Protein AF-A0A2I0TM70-F1 (afdb_monomer)

Foldseek 3Di:
DDDDDPPPPPDDPFDDDPRHTDPPDDPVNVVVVVVVVVVVVVVVVVVVCVLQPPLNVLLLVLLCQLQALQNADPDPVVLPCGSPVSLVSLCVVPVVPADSVLQNVLSNVSSVVSNVVSVDGSLRSLVLCLPCPHPNCVSHVRVNVSSVVNVVDPPDPLQSQLVVVLVVLVVVCVVPVPDVVVSVVVNCCSRVNDGPVPDDPVVVVVVVVVVVVVVVVVVPDD

Secondary structure (DSSP, 8-state):
---------TT---EEETTEEETT--HHHHHHHHHHHHHHHHHHHHHHHHHS-HHHHHHHHHHHHHH-GGGS-SSGGGGTTTTHHHHHHHHHHTTTTS-HHHHHHHHHHHHHHHHHTTTS-HHHHHHHHH-TTSHHHHH-HHHHHHHHHHHHS--SHHHHHHHHHHHHHHHHHHHHT--HHHHHHHHHHHHHSPPTTT--HHHHHHHHHHHHHHHHHHTT--

Sequence (222 aa):
MNEHPRDDREGESRLYYKGVELANCSKVHLKHFERLKESYLESVRGNLLDRFPSSVLEAISSFSAIFNPKCYPQSLEDIGSYGVSELNFLLQAYSRVVVSERALSDFPLFKRIVFSLSQLSFKDLCIKLVYSNSEMHELFPDFAVLAAIALALPLGSVLAEKISRGRELLKRGRSHHAKDEGLSDLMKIAIDGPAISEFDFALAIEYYESMRESGFIVAQVK

Radius of gyration: 29.58 Å; Cα contacts (8 Å, |Δi|>4): 144; chains: 1; bounding box: 78×99×59 Å

Structure (mmCIF, N/CA/C/O backbone):
data_AF-A0A2I0TM70-F1
#
_entry.id   AF-A0A2I0TM70-F1
#
loop_
_atom_site.group_PDB
_atom_site.id
_atom_site.type_symbol
_atom_site.label_atom_id
_atom_site.label_alt_id
_atom_site.label_comp_id
_atom_site.label_asym_id
_atom_site.label_entity_id
_atom_site.label_seq_id
_atom_site.pdbx_PDB_ins_code
_atom_site.Cartn_x
_atom_site.Cartn_y
_atom_site.Cartn_z
_atom_site.occupancy
_atom_site.B_iso_or_equiv
_atom_site.auth_seq_id
_atom_site.auth_comp_id
_atom_site.auth_asym_id
_atom_site.auth_atom_id
_atom_site.pdbx_PDB_model_num
ATOM 1 N N . MET A 1 1 ? 60.377 41.949 -29.098 1.00 42.81 1 MET A N 1
ATOM 2 C CA . MET A 1 1 ? 59.643 41.820 -30.371 1.00 42.81 1 MET A CA 1
ATOM 3 C C . MET A 1 1 ? 60.223 40.639 -31.112 1.00 42.81 1 MET A C 1
ATOM 5 O O . MET A 1 1 ? 61.369 40.723 -31.521 1.00 42.81 1 MET A O 1
ATOM 9 N N . ASN A 1 2 ? 59.486 39.536 -31.161 1.00 31.27 2 ASN A N 1
ATOM 10 C CA . ASN A 1 2 ? 59.497 38.591 -32.273 1.00 31.27 2 ASN A CA 1
ATOM 11 C C . ASN A 1 2 ? 58.350 37.620 -32.018 1.00 31.27 2 ASN A C 1
ATOM 13 O O . ASN A 1 2 ? 58.424 36.737 -31.166 1.00 31.27 2 ASN A O 1
ATOM 17 N N . GLU A 1 3 ? 57.250 37.910 -32.701 1.00 43.47 3 GLU A N 1
ATOM 18 C CA . GLU A 1 3 ? 56.112 37.026 -32.863 1.00 43.47 3 GLU A CA 1
ATOM 19 C C . GLU A 1 3 ? 56.585 35.740 -33.544 1.00 43.47 3 GLU A C 1
ATOM 21 O O . GLU A 1 3 ? 57.334 35.772 -34.526 1.00 43.47 3 GLU A O 1
ATOM 26 N N . HIS A 1 4 ? 56.137 34.601 -33.025 1.00 37.38 4 HIS A N 1
ATOM 27 C CA . HIS A 1 4 ? 56.128 33.362 -33.783 1.00 37.38 4 HIS A CA 1
ATOM 28 C C . HIS A 1 4 ? 54.697 32.847 -33.890 1.00 37.38 4 HIS A C 1
ATOM 30 O O . HIS A 1 4 ? 53.949 32.916 -32.909 1.00 37.38 4 HIS A O 1
ATOM 36 N N . PRO A 1 5 ? 54.301 32.398 -35.093 1.00 44.12 5 PRO A N 1
ATOM 37 C CA . PRO A 1 5 ? 52.912 32.195 -35.442 1.00 44.12 5 PRO A CA 1
ATOM 38 C C . PRO A 1 5 ? 52.424 30.934 -34.742 1.00 44.12 5 PRO A C 1
ATOM 40 O O . PRO A 1 5 ? 53.039 29.871 -34.847 1.00 44.12 5 PRO A O 1
ATOM 43 N N . ARG A 1 6 ? 51.312 31.049 -34.014 1.00 47.38 6 ARG A N 1
ATOM 44 C CA . ARG A 1 6 ? 50.524 29.869 -33.679 1.00 47.38 6 ARG A CA 1
ATOM 45 C C . ARG A 1 6 ? 49.913 29.398 -34.985 1.00 47.38 6 ARG A C 1
ATOM 47 O O . ARG A 1 6 ? 49.033 30.046 -35.530 1.00 47.38 6 ARG A O 1
ATOM 54 N N . ASP A 1 7 ? 50.490 28.322 -35.491 1.00 39.00 7 ASP A N 1
ATOM 55 C CA . ASP A 1 7 ? 49.970 27.542 -36.594 1.00 39.00 7 ASP A CA 1
ATOM 56 C C . ASP A 1 7 ? 48.594 27.016 -36.163 1.00 39.00 7 ASP A C 1
ATOM 58 O O . ASP A 1 7 ? 48.474 26.058 -35.389 1.00 39.00 7 ASP A O 1
ATOM 62 N N . ASP A 1 8 ? 47.556 27.745 -36.566 1.00 43.97 8 ASP A N 1
ATOM 63 C CA . ASP A 1 8 ? 46.164 27.346 -36.459 1.00 43.97 8 ASP A CA 1
ATOM 64 C C . ASP A 1 8 ? 45.982 26.073 -37.292 1.00 43.97 8 ASP A C 1
ATOM 66 O O . ASP A 1 8 ? 45.705 26.109 -38.489 1.00 43.97 8 ASP A O 1
ATOM 70 N N . ARG A 1 9 ? 46.126 24.905 -36.653 1.00 45.06 9 ARG A N 1
ATOM 71 C CA . ARG A 1 9 ? 45.563 23.663 -37.194 1.00 45.06 9 ARG A CA 1
ATOM 72 C C . ARG A 1 9 ? 44.046 23.727 -37.058 1.00 45.06 9 ARG A C 1
ATOM 74 O O . ARG A 1 9 ? 43.457 23.212 -36.107 1.00 45.06 9 ARG A O 1
ATOM 81 N N . GLU A 1 10 ? 43.426 24.380 -38.029 1.00 48.00 10 GLU A N 1
ATOM 82 C CA . GLU A 1 10 ? 42.013 24.248 -38.353 1.00 48.00 10 GLU A CA 1
ATOM 83 C C . GLU A 1 10 ? 41.682 22.759 -38.558 1.00 48.00 10 GLU A C 1
ATOM 85 O O . GLU A 1 10 ? 42.150 22.133 -39.506 1.00 48.00 10 GLU A O 1
ATOM 90 N N . GLY A 1 11 ? 40.888 22.154 -37.668 1.00 48.28 11 GLY A N 1
ATOM 91 C CA . GLY A 1 11 ? 40.307 20.839 -37.965 1.00 48.28 11 GLY A CA 1
ATOM 92 C C . GLY A 1 11 ? 39.663 20.086 -36.807 1.00 48.28 11 GLY A C 1
ATOM 93 O O . GLY A 1 11 ? 38.572 19.546 -36.970 1.00 48.28 11 GLY A O 1
ATOM 94 N N . GLU A 1 12 ? 40.265 20.072 -35.620 1.00 54.28 12 GLU A N 1
ATOM 95 C CA . GLU A 1 12 ? 39.780 19.232 -34.514 1.00 54.28 12 GLU A CA 1
ATOM 96 C C . GLU A 1 12 ? 39.301 20.091 -33.343 1.00 54.28 12 GLU A C 1
ATOM 98 O O . GLU A 1 12 ? 40.003 20.330 -32.363 1.00 54.28 12 GLU A O 1
ATOM 103 N N . SER A 1 13 ? 38.062 20.582 -33.446 1.00 65.62 13 SER A N 1
ATOM 104 C CA . SER A 1 13 ? 37.364 21.144 -32.287 1.00 65.62 13 SER A CA 1
ATOM 105 C C . SER A 1 13 ? 37.249 20.060 -31.213 1.00 65.62 13 SER A C 1
ATOM 107 O O . SER A 1 13 ? 36.399 19.179 -31.333 1.00 65.62 13 SER A O 1
ATOM 109 N N . ARG A 1 14 ? 38.091 20.120 -30.175 1.00 76.12 14 ARG A N 1
ATOM 110 C CA . ARG A 1 14 ? 37.993 19.234 -29.006 1.00 76.12 14 ARG A CA 1
ATOM 111 C C . ARG A 1 14 ? 36.589 19.339 -28.419 1.00 76.12 14 ARG A C 1
ATOM 113 O O . ARG A 1 14 ? 36.109 20.435 -28.121 1.00 76.12 14 ARG A O 1
ATOM 120 N N . LEU A 1 15 ? 35.906 18.205 -28.314 1.00 79.75 15 LEU A N 1
ATOM 121 C CA . LEU A 1 15 ? 34.535 18.138 -27.821 1.00 79.75 15 LEU A CA 1
ATOM 122 C C . LEU A 1 15 ? 34.534 17.719 -26.360 1.00 79.75 15 LEU A C 1
ATOM 124 O O . LEU A 1 15 ? 35.233 16.789 -25.977 1.00 79.75 15 LEU A O 1
ATOM 128 N N . TYR A 1 16 ? 33.699 18.380 -25.566 1.00 80.50 16 TYR A N 1
ATOM 129 C CA . TYR A 1 16 ? 33.559 18.108 -24.142 1.00 80.50 16 TYR A CA 1
ATOM 130 C C . TYR A 1 16 ? 32.108 17.757 -23.810 1.00 80.50 16 TYR A C 1
ATOM 132 O O . TYR A 1 16 ? 31.179 18.387 -24.319 1.00 80.50 16 TYR A O 1
ATOM 140 N N . TYR A 1 17 ? 31.909 16.782 -22.923 1.00 78.94 17 TYR A N 1
ATOM 141 C CA . TYR A 1 17 ? 30.610 16.458 -22.337 1.00 78.94 17 TYR A CA 1
ATOM 142 C C . TYR A 1 17 ? 30.716 16.407 -20.819 1.00 78.94 17 TYR A C 1
ATOM 144 O O . TYR A 1 17 ? 31.502 15.635 -20.277 1.00 78.94 17 TYR A O 1
ATOM 152 N N . LYS A 1 18 ? 29.942 17.255 -20.127 1.00 83.44 18 LYS A N 1
ATOM 153 C CA . LYS A 1 18 ? 29.993 17.409 -18.659 1.00 83.44 18 LYS A CA 1
ATOM 154 C C . LYS A 1 18 ? 31.428 17.528 -18.105 1.00 83.44 18 LYS A C 1
ATOM 156 O O . LYS A 1 18 ? 31.753 16.947 -17.077 1.00 83.44 18 LYS A O 1
ATOM 161 N N . GLY A 1 19 ? 32.287 18.273 -18.802 1.00 82.56 19 GLY A N 1
ATOM 162 C CA . GLY A 1 19 ? 33.680 18.503 -18.400 1.00 82.56 19 GLY A CA 1
ATOM 163 C C . GLY A 1 19 ? 34.677 17.408 -18.800 1.00 82.56 19 GLY A C 1
ATOM 164 O O . GLY A 1 19 ? 35.863 17.574 -18.543 1.00 82.56 19 GLY A O 1
ATOM 165 N N . VAL A 1 20 ? 34.239 16.328 -19.456 1.00 84.75 20 VAL A N 1
ATOM 166 C CA . VAL A 1 20 ? 35.115 15.251 -19.950 1.00 84.75 20 VAL A CA 1
ATOM 167 C C . VAL A 1 20 ? 35.386 15.436 -21.442 1.00 84.75 20 VAL A C 1
ATOM 169 O O . VAL A 1 20 ? 34.444 15.617 -22.215 1.00 84.75 20 VAL A O 1
ATOM 172 N N . GLU A 1 21 ? 36.659 15.391 -21.847 1.00 87.44 21 GLU A N 1
ATOM 173 C CA . GLU A 1 21 ? 37.061 15.431 -23.259 1.00 87.44 21 GLU A CA 1
ATOM 174 C C . GLU A 1 21 ? 36.680 14.126 -23.963 1.00 87.44 21 GLU A C 1
ATOM 176 O O . GLU A 1 21 ? 36.987 13.030 -23.492 1.00 87.44 21 GLU A O 1
ATOM 181 N N . LEU A 1 22 ? 35.995 14.240 -25.096 1.00 82.75 22 LEU A N 1
ATOM 182 C CA . LEU A 1 22 ? 35.544 13.108 -25.888 1.00 82.75 22 LEU A CA 1
ATOM 183 C C . LEU A 1 22 ? 36.502 12.868 -27.056 1.00 82.75 22 LEU A C 1
ATOM 185 O O . LEU A 1 22 ? 36.505 13.621 -28.031 1.00 82.75 22 LEU A O 1
ATOM 189 N N . ALA A 1 23 ? 37.270 11.782 -26.981 1.00 85.00 23 ALA A N 1
ATOM 190 C CA . ALA A 1 23 ? 38.091 11.307 -28.092 1.00 85.00 23 ALA A CA 1
ATOM 191 C C . ALA A 1 23 ? 37.224 10.651 -29.185 1.00 85.00 23 ALA A C 1
ATOM 193 O O . ALA A 1 23 ? 36.210 10.020 -28.886 1.00 85.00 23 ALA A O 1
ATOM 194 N N . ASN A 1 24 ? 37.629 10.782 -30.454 1.00 80.81 24 ASN A N 1
ATOM 195 C CA . ASN A 1 24 ? 36.966 10.169 -31.621 1.00 80.81 24 ASN A CA 1
ATOM 196 C C . ASN A 1 24 ? 35.465 10.497 -31.755 1.00 80.81 24 ASN A C 1
ATOM 198 O O . ASN A 1 24 ? 34.681 9.721 -32.307 1.00 80.81 24 ASN A O 1
ATOM 202 N N . CYS A 1 25 ? 35.046 11.652 -31.241 1.00 75.56 25 CYS A N 1
ATOM 203 C CA . CYS A 1 25 ? 33.654 12.070 -31.236 1.00 75.56 25 CYS A CA 1
ATOM 204 C C . CYS A 1 25 ? 33.453 13.263 -32.176 1.00 75.56 25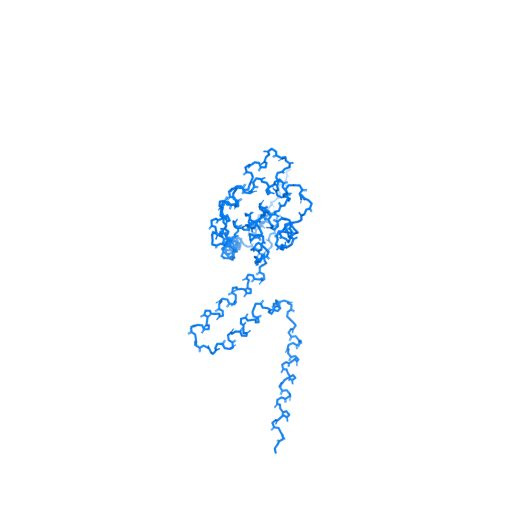 CYS A C 1
ATOM 206 O O . CYS A 1 25 ? 34.310 14.134 -32.286 1.00 75.56 25 CYS A O 1
ATOM 208 N N . SER A 1 26 ? 32.311 13.310 -32.860 1.00 83.69 26 SER A N 1
ATOM 209 C CA . SER A 1 26 ? 31.929 14.430 -33.721 1.00 83.69 26 SER A CA 1
ATOM 210 C C . SER A 1 26 ? 30.738 15.174 -33.116 1.00 83.69 26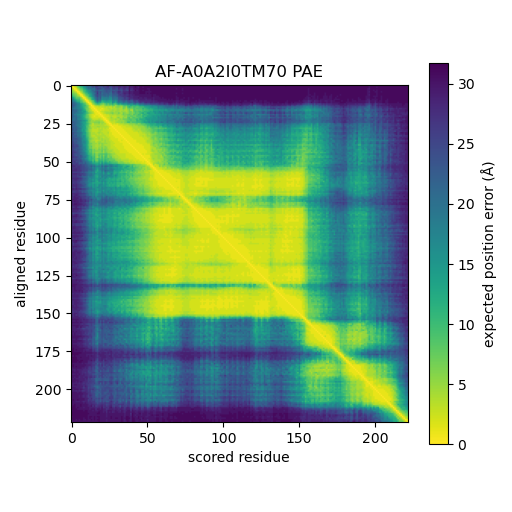 SER A C 1
ATOM 212 O O . SER A 1 26 ? 29.984 14.626 -32.306 1.00 83.69 26 SER A O 1
ATOM 214 N N . LYS A 1 27 ? 30.492 16.418 -33.551 1.00 82.94 27 LYS A N 1
ATOM 215 C CA . LYS A 1 27 ? 29.288 17.168 -33.139 1.00 82.94 27 LYS A CA 1
ATOM 216 C C . LYS A 1 27 ? 27.991 16.419 -33.489 1.00 82.94 27 LYS A C 1
ATOM 218 O O . LYS A 1 27 ? 26.980 16.604 -32.816 1.00 82.94 27 LYS A O 1
ATOM 223 N N . VAL A 1 28 ? 28.011 15.570 -34.521 1.00 85.94 28 VAL A N 1
ATOM 224 C CA . VAL A 1 28 ? 26.874 14.724 -34.916 1.00 85.94 28 VAL A CA 1
ATOM 225 C C . VAL A 1 28 ? 26.661 13.586 -33.917 1.00 85.94 28 VAL A C 1
ATOM 227 O O . VAL A 1 28 ? 25.521 13.339 -33.531 1.00 85.94 28 VAL A O 1
ATOM 230 N N . HIS A 1 29 ? 27.732 12.941 -33.443 1.00 85.44 29 HIS A N 1
ATOM 231 C CA . HIS A 1 29 ? 27.650 11.901 -32.409 1.00 85.44 29 HIS A CA 1
ATOM 232 C C . HIS A 1 29 ? 27.075 12.451 -31.102 1.00 85.44 29 HIS A C 1
ATOM 234 O O . HIS A 1 29 ? 26.190 11.828 -30.525 1.00 85.44 29 HIS A O 1
ATOM 240 N N . LEU A 1 30 ? 27.489 13.653 -30.686 1.00 84.25 30 LEU A N 1
ATOM 241 C CA . LEU A 1 30 ? 26.913 14.327 -29.519 1.00 84.25 30 LEU A CA 1
ATOM 242 C C . LEU A 1 30 ? 25.414 14.603 -29.679 1.00 84.25 30 LEU A C 1
ATOM 244 O O . LEU A 1 30 ? 24.635 14.311 -28.776 1.00 84.25 30 LEU A O 1
ATOM 248 N N . LYS A 1 31 ? 24.989 15.121 -30.839 1.00 87.44 31 LYS A N 1
ATOM 249 C CA . LYS A 1 31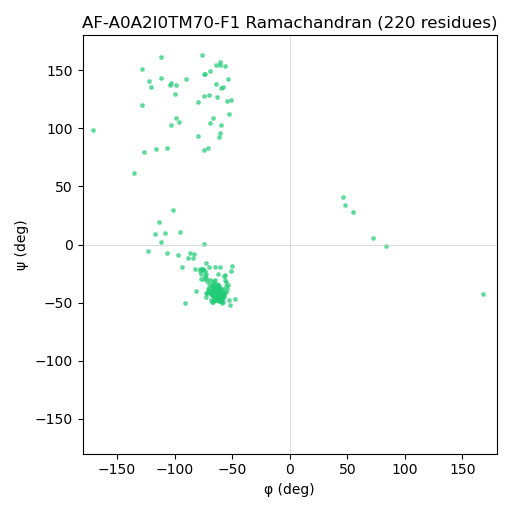 ? 23.561 15.348 -31.121 1.00 87.44 31 LYS A CA 1
ATOM 250 C C . LYS A 1 31 ? 22.759 14.044 -31.133 1.00 87.44 31 LYS A C 1
ATOM 252 O O . LYS A 1 31 ? 21.637 14.026 -30.637 1.00 87.44 31 LYS A O 1
ATOM 257 N N . HIS A 1 32 ? 23.313 12.966 -31.689 1.00 89.19 32 HIS A N 1
ATOM 258 C CA . HIS A 1 32 ? 22.674 11.649 -31.657 1.00 89.19 32 HIS A CA 1
ATOM 259 C C . HIS A 1 32 ? 22.579 11.089 -30.241 1.00 89.19 32 HIS A C 1
ATOM 261 O O . HIS A 1 32 ? 21.521 10.593 -29.872 1.00 89.19 32 HIS A O 1
ATOM 267 N N . PHE A 1 33 ? 23.645 11.197 -29.450 1.00 87.69 33 PHE A N 1
ATOM 268 C CA . PHE A 1 33 ? 23.648 10.758 -28.060 1.00 87.69 33 PHE A CA 1
ATOM 269 C C . PHE A 1 33 ? 22.605 11.507 -27.230 1.00 87.69 33 PHE A C 1
ATOM 271 O O . PHE A 1 33 ? 21.854 10.876 -26.500 1.00 87.69 33 PHE A O 1
ATOM 278 N N . GLU A 1 34 ? 22.506 12.829 -27.372 1.00 88.88 34 GLU A N 1
ATOM 279 C CA . GLU A 1 34 ? 21.509 13.621 -26.646 1.00 88.88 34 GLU A CA 1
ATOM 280 C C . GLU A 1 34 ? 20.074 13.213 -27.013 1.00 88.88 34 GLU A C 1
ATOM 282 O O . GLU A 1 34 ? 19.268 12.968 -26.118 1.00 88.88 34 GLU A O 1
ATOM 287 N N . ARG A 1 35 ? 19.787 12.998 -28.305 1.00 92.50 35 ARG A N 1
ATOM 288 C CA . ARG A 1 35 ? 18.489 12.461 -28.756 1.00 92.50 35 ARG A CA 1
ATOM 289 C C . ARG A 1 35 ? 18.220 11.048 -28.238 1.00 92.50 35 ARG A C 1
ATOM 291 O O . ARG A 1 35 ? 17.105 10.750 -27.822 1.00 92.50 35 ARG A O 1
ATOM 298 N N . LEU A 1 36 ? 19.223 10.169 -28.272 1.00 93.06 36 LEU A N 1
ATOM 299 C CA . LEU A 1 36 ? 19.108 8.804 -27.760 1.00 93.06 36 LEU A CA 1
ATOM 300 C C . LEU A 1 36 ? 18.849 8.811 -26.254 1.00 93.06 36 LEU A C 1
ATOM 302 O O . LEU A 1 36 ? 17.994 8.073 -25.783 1.00 93.06 36 LEU A O 1
ATOM 306 N N . LYS A 1 37 ? 19.557 9.660 -25.507 1.00 91.00 37 LYS A N 1
ATOM 307 C CA . LYS A 1 37 ? 19.381 9.846 -24.067 1.00 91.00 37 LYS A CA 1
ATOM 308 C C . LYS A 1 37 ? 17.959 10.305 -23.754 1.00 91.00 37 LYS A C 1
ATOM 310 O O . LYS A 1 37 ? 17.328 9.710 -22.890 1.00 91.00 37 LYS A O 1
ATOM 315 N N . GLU A 1 38 ? 17.447 11.314 -24.456 1.00 93.50 38 GLU A N 1
ATOM 316 C CA . GLU A 1 38 ? 16.058 11.770 -24.305 1.00 93.50 38 GLU A CA 1
ATOM 317 C C . GLU A 1 38 ? 15.063 10.644 -24.611 1.00 93.50 38 GLU A C 1
ATOM 319 O O . GLU A 1 38 ? 14.216 10.331 -23.779 1.00 93.50 38 GLU A O 1
ATOM 324 N N . SER A 1 39 ? 15.212 9.968 -25.754 1.00 91.88 39 SER A N 1
ATOM 325 C CA . SER A 1 39 ? 14.335 8.860 -26.155 1.00 91.88 39 SER A CA 1
ATOM 326 C C . SER A 1 39 ? 14.368 7.685 -25.171 1.00 91.88 39 SER A C 1
ATOM 328 O O . SER A 1 39 ? 13.324 7.108 -24.856 1.00 91.88 39 SER A O 1
ATOM 330 N N . TYR A 1 40 ? 15.550 7.349 -24.654 1.00 87.56 40 TYR A N 1
ATOM 331 C CA . TYR A 1 40 ? 15.731 6.315 -23.644 1.00 87.56 40 TYR A CA 1
ATOM 332 C C . TYR A 1 40 ? 15.062 6.709 -22.328 1.00 87.56 40 TYR A C 1
ATOM 334 O O . TYR A 1 40 ? 14.313 5.912 -21.774 1.00 87.56 40 TYR A O 1
ATOM 342 N N . LEU A 1 41 ? 15.282 7.935 -21.842 1.00 93.69 41 LEU A N 1
ATOM 343 C CA . LEU A 1 41 ? 14.677 8.410 -20.597 1.00 93.69 41 LEU A CA 1
ATOM 344 C C . LEU A 1 41 ? 13.151 8.476 -20.692 1.00 93.69 41 LEU A C 1
ATOM 346 O O . LEU A 1 41 ? 12.480 8.033 -19.762 1.00 93.69 41 LEU A O 1
ATOM 350 N N . GLU A 1 42 ? 12.600 8.942 -21.8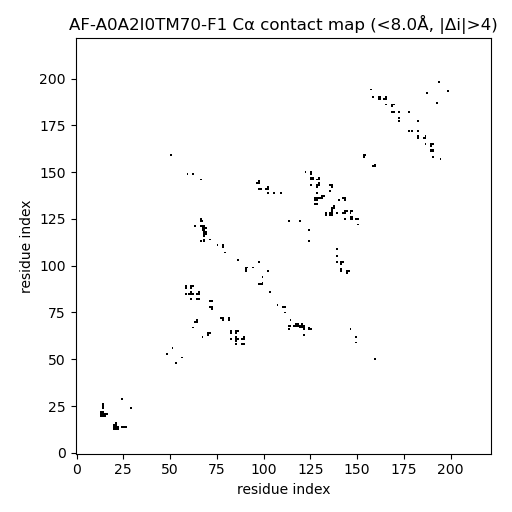13 1.00 91.88 42 GLU A N 1
ATOM 351 C CA . GLU A 1 42 ? 11.149 8.929 -22.030 1.00 91.88 42 GLU A CA 1
ATOM 352 C C . GLU A 1 42 ? 10.596 7.503 -22.116 1.00 91.88 42 GLU A C 1
ATOM 354 O O . GLU A 1 42 ? 9.564 7.210 -21.515 1.00 91.88 42 GLU A O 1
ATOM 359 N N . SER A 1 43 ? 11.306 6.576 -22.767 1.00 83.75 43 SER A N 1
ATOM 360 C CA . SER A 1 43 ? 10.901 5.163 -22.800 1.00 83.75 43 SER A CA 1
ATOM 361 C C . SER A 1 43 ? 10.951 4.520 -21.415 1.00 83.75 43 SER A C 1
ATOM 363 O O . SER A 1 43 ? 10.027 3.811 -21.028 1.00 83.75 43 SER A O 1
ATOM 365 N N . VAL A 1 44 ? 12.006 4.777 -20.637 1.00 79.12 44 VAL A N 1
ATOM 366 C CA . VAL A 1 44 ? 12.131 4.289 -19.257 1.00 79.12 44 VAL A CA 1
ATOM 367 C C . VAL A 1 44 ? 11.011 4.856 -18.394 1.00 79.12 44 VAL A C 1
ATOM 369 O O . VAL A 1 44 ? 10.362 4.101 -17.674 1.00 79.12 44 VAL A O 1
ATOM 372 N N . ARG A 1 45 ? 10.732 6.157 -18.499 1.00 81.50 45 ARG A N 1
ATOM 373 C CA . ARG A 1 45 ? 9.624 6.803 -17.792 1.00 81.50 45 ARG A CA 1
ATOM 374 C C . ARG A 1 45 ? 8.281 6.185 -18.176 1.00 81.50 45 ARG A C 1
ATOM 376 O O . ARG A 1 45 ? 7.514 5.836 -17.285 1.00 81.50 45 ARG A O 1
ATOM 383 N N . GLY A 1 46 ? 8.013 6.022 -19.470 1.00 75.50 46 GLY A N 1
ATOM 384 C CA . GLY A 1 46 ? 6.790 5.396 -19.972 1.00 75.50 46 GLY A CA 1
ATOM 385 C C . GLY A 1 46 ? 6.622 3.970 -19.450 1.00 75.50 46 GLY A C 1
ATOM 386 O O . GLY A 1 46 ? 5.578 3.639 -18.899 1.00 75.50 46 GLY A O 1
ATOM 387 N N . ASN A 1 47 ? 7.679 3.159 -19.518 1.00 75.06 47 ASN A N 1
ATOM 388 C CA . ASN A 1 47 ? 7.678 1.787 -19.007 1.00 75.06 47 ASN A CA 1
ATOM 389 C C . ASN A 1 47 ? 7.473 1.720 -17.487 1.00 75.06 47 ASN A C 1
ATOM 391 O O . ASN A 1 47 ? 6.811 0.810 -16.995 1.00 75.06 47 ASN A O 1
ATOM 395 N N . LEU A 1 48 ? 8.035 2.663 -16.726 1.00 71.50 48 LEU A N 1
ATOM 396 C CA . LEU A 1 48 ? 7.814 2.739 -15.282 1.00 71.50 48 LEU A CA 1
ATOM 397 C C . LEU A 1 48 ? 6.367 3.119 -14.955 1.00 71.50 48 LEU A C 1
ATOM 399 O O . LEU A 1 48 ? 5.777 2.499 -14.078 1.00 71.50 48 LEU A O 1
ATOM 403 N N . LEU A 1 49 ? 5.787 4.087 -15.667 1.00 71.75 49 LEU A N 1
ATOM 404 C CA . LEU A 1 49 ? 4.393 4.499 -15.474 1.00 71.75 49 LEU A CA 1
ATOM 405 C C . LEU A 1 49 ? 3.394 3.412 -15.891 1.00 71.75 49 LEU A C 1
ATOM 407 O O . LEU A 1 49 ? 2.360 3.262 -15.247 1.00 71.75 49 LEU A O 1
ATOM 411 N N . ASP A 1 50 ? 3.706 2.638 -16.932 1.00 71.81 50 ASP A N 1
ATOM 412 C CA . ASP A 1 50 ? 2.897 1.489 -17.354 1.00 71.81 50 ASP A CA 1
ATOM 413 C C . ASP A 1 50 ? 2.925 0.363 -16.306 1.00 71.81 50 ASP A C 1
ATOM 415 O O . ASP A 1 50 ? 1.887 -0.173 -15.916 1.00 71.81 50 ASP A O 1
ATOM 419 N N . ARG A 1 51 ? 4.114 0.053 -15.771 1.00 66.88 51 ARG A N 1
ATOM 420 C CA . ARG A 1 51 ? 4.288 -0.964 -14.719 1.00 66.88 51 ARG A CA 1
ATOM 421 C C . ARG A 1 51 ? 3.706 -0.537 -13.373 1.00 66.88 51 ARG A C 1
ATOM 423 O O . ARG A 1 51 ? 3.219 -1.388 -12.629 1.00 66.88 51 ARG A O 1
ATOM 430 N N . PHE A 1 52 ? 3.761 0.755 -13.062 1.00 69.38 52 PHE A N 1
ATOM 431 C CA . PHE A 1 52 ? 3.268 1.340 -11.820 1.00 69.38 52 PHE A CA 1
ATOM 432 C C . PHE A 1 52 ? 2.299 2.489 -12.129 1.00 69.38 52 PHE A C 1
ATOM 434 O O . PHE A 1 52 ? 2.687 3.660 -12.055 1.00 69.38 52 PHE A O 1
ATOM 441 N N . PRO A 1 53 ? 1.033 2.173 -12.464 1.00 72.44 53 PRO A N 1
ATOM 442 C CA . PRO A 1 53 ? 0.023 3.189 -12.717 1.00 72.44 53 PRO A CA 1
ATOM 443 C C . PRO A 1 53 ? -0.069 4.164 -11.543 1.00 72.44 53 PRO A C 1
ATOM 445 O O . PRO A 1 53 ? 0.010 3.751 -10.384 1.00 72.44 53 PRO A O 1
ATOM 448 N N . SER A 1 54 ? -0.280 5.452 -11.824 1.00 73.19 54 SER A N 1
ATOM 449 C CA . SER A 1 54 ? -0.306 6.497 -10.791 1.00 73.19 54 SER A CA 1
ATOM 450 C C . SER A 1 54 ? -1.291 6.198 -9.659 1.00 73.19 54 SER A C 1
ATOM 452 O O . SER A 1 54 ? -0.967 6.446 -8.506 1.00 73.19 54 SER A O 1
ATOM 454 N N . SER A 1 55 ? -2.432 5.575 -9.961 1.00 72.81 55 SER A N 1
ATOM 455 C CA . SER A 1 55 ? -3.415 5.148 -8.958 1.00 72.81 55 SER A CA 1
ATOM 456 C C . SER A 1 55 ? -2.903 4.044 -8.024 1.00 72.81 55 SER A C 1
ATOM 458 O O . SER A 1 55 ? -3.263 4.003 -6.852 1.00 72.81 55 SER A O 1
ATOM 460 N N . VAL A 1 56 ? -2.045 3.146 -8.517 1.00 76.88 56 VAL A N 1
ATOM 461 C CA . VAL A 1 56 ? -1.405 2.104 -7.700 1.00 76.88 56 VAL A CA 1
ATOM 462 C C . VAL A 1 56 ? -0.342 2.727 -6.802 1.00 76.88 56 VAL A C 1
ATOM 464 O O . VAL A 1 56 ? -0.263 2.387 -5.625 1.00 76.88 56 VAL A O 1
ATOM 467 N N . LEU A 1 57 ? 0.446 3.666 -7.331 1.00 78.88 57 LEU A N 1
ATOM 468 C CA . LEU A 1 57 ? 1.423 4.413 -6.537 1.00 78.88 57 LEU A CA 1
ATOM 469 C C . LEU A 1 57 ? 0.745 5.240 -5.441 1.00 78.88 57 LEU A C 1
ATOM 471 O O . LEU A 1 57 ? 1.216 5.229 -4.308 1.00 78.88 57 LEU A O 1
ATOM 475 N N . GLU A 1 58 ? -0.380 5.880 -5.755 1.00 85.81 58 GLU A N 1
ATOM 476 C CA . GLU A 1 58 ? -1.199 6.633 -4.802 1.00 85.81 58 GLU A CA 1
ATOM 477 C C . GLU A 1 58 ? -1.790 5.729 -3.710 1.00 85.81 58 GLU A C 1
ATOM 479 O O . GLU A 1 58 ? -1.791 6.090 -2.531 1.00 85.81 58 GLU A O 1
ATOM 484 N N . ALA A 1 59 ? -2.205 4.506 -4.058 1.00 87.94 59 ALA A N 1
ATOM 485 C CA . ALA A 1 59 ? -2.611 3.510 -3.070 1.00 87.94 59 ALA A CA 1
ATOM 486 C C . ALA A 1 59 ? -1.453 3.115 -2.147 1.00 87.94 59 ALA A C 1
ATOM 488 O O . ALA A 1 59 ? -1.630 3.074 -0.932 1.00 87.94 59 ALA A O 1
ATOM 489 N N . ILE A 1 60 ? -0.262 2.860 -2.696 1.00 87.50 60 ILE A N 1
ATOM 490 C CA . ILE A 1 60 ? 0.925 2.493 -1.910 1.00 87.50 60 ILE A CA 1
ATOM 491 C C . ILE A 1 60 ? 1.342 3.640 -0.985 1.00 87.50 60 ILE A C 1
ATOM 493 O O . ILE A 1 60 ? 1.608 3.403 0.195 1.00 87.50 60 ILE A O 1
ATOM 497 N N . SER A 1 61 ? 1.371 4.880 -1.483 1.00 90.00 61 SER A N 1
ATOM 498 C CA . SER A 1 61 ? 1.685 6.046 -0.654 1.00 90.00 61 SER A CA 1
ATOM 499 C C . SER A 1 61 ? 0.636 6.249 0.433 1.00 90.00 61 SER A C 1
ATOM 501 O O . SER A 1 61 ? 1.006 6.517 1.573 1.00 90.00 61 SER A O 1
ATOM 503 N N . SER A 1 62 ? -0.645 6.033 0.119 1.00 94.81 62 SER A N 1
ATOM 504 C CA . SER A 1 62 ? -1.731 6.104 1.098 1.00 94.81 62 SER A CA 1
ATOM 505 C C . SER A 1 62 ? -1.586 5.031 2.174 1.00 94.81 62 SER A C 1
ATOM 507 O O . SER A 1 62 ? -1.630 5.341 3.360 1.00 94.81 62 SER A O 1
ATOM 509 N N . PHE A 1 63 ? -1.313 3.777 1.798 1.00 95.31 63 PHE A N 1
ATOM 510 C CA . PHE A 1 63 ? -1.026 2.716 2.764 1.00 95.31 63 PHE A CA 1
ATOM 511 C C . PHE A 1 63 ? 0.169 3.073 3.651 1.00 95.31 63 PHE A C 1
ATOM 513 O O . PHE A 1 63 ? 0.091 2.902 4.865 1.00 95.31 63 PHE A O 1
ATOM 520 N N . SER A 1 64 ? 1.254 3.604 3.081 1.00 93.19 64 SER A N 1
ATOM 521 C CA . SER A 1 64 ? 2.405 4.050 3.870 1.00 93.19 64 SER A CA 1
ATOM 522 C C . SER A 1 64 ? 2.036 5.185 4.826 1.00 93.19 64 SER A C 1
ATOM 524 O O . SER A 1 64 ? 2.458 5.150 5.974 1.00 93.19 64 SER A O 1
ATOM 526 N N . ALA A 1 65 ? 1.246 6.172 4.403 1.00 95.12 65 ALA A N 1
ATOM 527 C CA . ALA A 1 65 ? 0.832 7.272 5.272 1.00 95.12 65 ALA A CA 1
ATOM 528 C C . ALA A 1 65 ? 0.007 6.782 6.475 1.00 95.12 65 ALA A C 1
ATOM 530 O O . ALA A 1 65 ? 0.195 7.267 7.584 1.00 95.12 65 ALA A O 1
ATOM 531 N N . ILE A 1 66 ? -0.867 5.790 6.278 1.00 96.50 66 ILE A N 1
ATOM 532 C CA . ILE A 1 66 ? -1.743 5.265 7.336 1.00 96.50 66 ILE A CA 1
ATOM 533 C C . ILE A 1 66 ? -1.031 4.254 8.243 1.00 96.50 66 ILE A C 1
ATOM 535 O O . ILE A 1 66 ? -1.241 4.255 9.454 1.00 96.50 66 ILE A O 1
ATOM 539 N N . PHE A 1 67 ? -0.193 3.382 7.677 1.00 96.12 67 PHE A N 1
ATOM 540 C CA . PHE A 1 67 ? 0.358 2.227 8.391 1.00 96.12 67 PHE A CA 1
ATOM 541 C C . PHE A 1 67 ? 1.862 2.301 8.666 1.00 96.12 67 PHE A C 1
ATOM 543 O O . PHE A 1 67 ? 2.413 1.356 9.221 1.00 96.12 67 PHE A O 1
ATOM 550 N N . ASN A 1 68 ? 2.562 3.377 8.299 1.00 94.12 68 ASN A N 1
ATOM 551 C CA . ASN A 1 68 ? 3.968 3.557 8.661 1.00 94.12 68 ASN A CA 1
ATOM 552 C C . ASN A 1 68 ? 4.097 4.569 9.810 1.00 94.12 68 ASN A C 1
ATOM 554 O O . ASN A 1 68 ? 4.072 5.776 9.552 1.00 94.12 68 ASN A O 1
ATOM 558 N N . PRO A 1 69 ? 4.322 4.120 11.061 1.00 93.44 69 PRO A N 1
ATOM 559 C CA . PRO A 1 69 ? 4.483 5.026 12.198 1.00 93.44 69 PRO A CA 1
ATOM 560 C C . PRO A 1 69 ? 5.604 6.056 12.005 1.00 93.44 69 PRO A C 1
ATOM 562 O O . PRO A 1 69 ? 5.546 7.147 12.560 1.00 93.44 69 PRO A O 1
ATOM 565 N N . LYS A 1 70 ? 6.614 5.746 11.180 1.00 91.19 70 LYS A N 1
ATOM 566 C CA . LYS A 1 70 ? 7.742 6.648 10.891 1.00 91.19 70 LYS A CA 1
ATOM 567 C C . LYS A 1 70 ? 7.372 7.826 9.988 1.00 91.19 70 LYS A C 1
ATOM 569 O O . LYS A 1 70 ? 8.147 8.771 9.894 1.00 91.19 70 LYS A O 1
ATOM 574 N N . CYS A 1 71 ? 6.233 7.756 9.301 1.00 91.44 71 CYS A N 1
ATOM 575 C CA . CYS A 1 71 ? 5.727 8.838 8.460 1.00 91.44 71 CYS A CA 1
ATOM 576 C C . CYS A 1 71 ? 4.853 9.829 9.238 1.00 91.44 71 CYS A C 1
ATOM 578 O O . CYS A 1 71 ? 4.536 10.890 8.698 1.00 91.44 71 CYS A O 1
ATOM 580 N N . TYR A 1 72 ? 4.459 9.496 10.473 1.00 93.56 72 TYR A N 1
ATOM 581 C CA . TYR A 1 72 ? 3.597 10.352 11.279 1.00 93.56 72 TYR A CA 1
ATOM 582 C C . TYR A 1 72 ? 4.336 11.629 11.719 1.00 93.56 72 TYR A C 1
ATOM 584 O O . TYR A 1 72 ? 5.556 11.599 11.919 1.00 93.56 72 TYR A O 1
ATOM 592 N N . PRO A 1 73 ? 3.613 12.751 11.897 1.00 91.25 73 PRO A N 1
ATOM 593 C CA . PRO A 1 73 ? 4.175 13.978 12.451 1.00 91.25 73 PRO A CA 1
ATOM 594 C C . PRO A 1 73 ? 4.809 13.738 13.823 1.00 91.25 73 PRO A C 1
ATOM 596 O O . PRO A 1 73 ? 4.388 12.843 14.547 1.00 91.25 73 PRO A O 1
ATOM 599 N N . GLN A 1 74 ? 5.791 14.558 14.205 1.00 85.19 74 GLN A N 1
ATOM 600 C CA . GLN A 1 74 ? 6.470 14.434 15.504 1.00 85.19 74 GLN A CA 1
ATOM 601 C C . GLN A 1 74 ? 5.648 15.001 16.673 1.00 85.19 74 GLN A C 1
ATOM 603 O O . GLN A 1 74 ? 5.859 14.598 17.816 1.00 85.19 74 GLN A O 1
ATOM 608 N N . SER A 1 75 ? 4.717 15.919 16.396 1.00 84.69 75 SER A N 1
ATOM 609 C CA . SER A 1 75 ? 3.828 16.523 17.391 1.00 84.69 75 SER A CA 1
ATOM 610 C C . SER A 1 75 ? 2.426 15.929 17.315 1.00 84.69 75 SER A C 1
ATOM 612 O O . SER A 1 75 ? 1.872 15.762 16.230 1.00 84.69 75 SER A O 1
ATOM 614 N N . LEU A 1 76 ? 1.820 15.684 18.480 1.00 79.25 76 LEU A N 1
ATOM 615 C CA . LEU A 1 76 ? 0.419 15.266 18.602 1.00 79.25 76 LEU A CA 1
ATOM 616 C C . LEU A 1 76 ? -0.568 16.311 18.062 1.00 79.25 76 LEU A C 1
ATOM 618 O O . LEU A 1 76 ? -1.668 15.946 17.649 1.00 79.25 76 LEU A O 1
ATOM 622 N N . GLU A 1 77 ? -0.182 17.587 18.051 1.00 81.38 77 GLU A N 1
ATOM 623 C CA . GLU A 1 77 ? -1.008 18.694 17.553 1.00 81.38 77 GLU A CA 1
ATOM 624 C C . GLU A 1 77 ? -1.221 18.594 16.033 1.00 81.38 77 GLU A C 1
ATOM 626 O O . GLU A 1 77 ? -2.328 18.815 15.542 1.00 81.38 77 GLU A O 1
ATOM 631 N N . ASP A 1 78 ? -0.203 18.130 15.304 1.00 84.00 78 ASP A N 1
ATOM 632 C CA . ASP A 1 78 ? -0.218 18.010 13.841 1.00 84.00 78 ASP A CA 1
ATOM 633 C C . ASP A 1 78 ? -0.902 16.722 13.344 1.00 84.00 78 ASP A C 1
ATOM 635 O O . ASP A 1 78 ? -1.158 16.546 12.151 1.00 84.00 78 ASP A O 1
ATOM 639 N N . ILE A 1 79 ? -1.244 15.799 14.249 1.00 88.00 79 ILE A N 1
ATOM 640 C CA . ILE A 1 79 ? -1.865 14.510 13.899 1.00 88.00 79 ILE A CA 1
ATOM 641 C C . ILE A 1 79 ? -3.332 14.673 13.494 1.00 88.00 79 ILE A C 1
ATOM 643 O O . ILE A 1 79 ? -3.872 13.813 12.795 1.00 88.00 79 ILE A O 1
ATOM 647 N N . GLY A 1 80 ? -3.998 15.754 13.912 1.00 87.62 80 GLY A N 1
ATOM 648 C CA . GLY A 1 80 ? -5.443 15.943 13.747 1.00 87.62 80 GLY A CA 1
ATOM 649 C C . GLY A 1 80 ? -5.933 15.730 12.312 1.00 87.62 80 GLY A C 1
ATOM 650 O O . GLY A 1 80 ? -6.816 14.902 12.083 1.00 87.62 80 GLY A O 1
ATOM 651 N N . SER A 1 81 ? -5.308 16.395 11.340 1.00 88.88 81 SER A N 1
ATOM 652 C CA . SER A 1 81 ? -5.649 16.306 9.910 1.00 88.88 81 SER A CA 1
ATOM 653 C C . SER A 1 81 ? -4.779 15.328 9.115 1.00 88.88 81 SER A C 1
ATOM 655 O O . SER A 1 81 ? -5.107 15.020 7.970 1.00 88.88 81 SER A O 1
ATOM 657 N N . TYR A 1 82 ? -3.703 14.803 9.709 1.00 94.19 82 TYR A N 1
ATOM 658 C CA . TYR A 1 82 ? -2.794 13.879 9.034 1.00 94.19 82 TYR A CA 1
ATOM 659 C C . TYR A 1 82 ? -3.521 12.625 8.522 1.00 94.19 82 TYR A C 1
ATOM 661 O O . TYR A 1 82 ? -4.341 12.037 9.241 1.00 94.19 82 TYR A O 1
ATOM 669 N N . GLY A 1 83 ? -3.214 12.229 7.283 1.00 94.50 83 GLY A N 1
ATOM 670 C CA . GLY A 1 83 ? -3.681 10.993 6.653 1.00 94.50 83 GLY A CA 1
ATOM 671 C C . GLY A 1 83 ? -5.161 10.967 6.252 1.00 94.50 83 GLY A C 1
ATOM 672 O O . GLY A 1 83 ? -5.665 9.917 5.866 1.00 94.50 83 GLY A O 1
ATOM 673 N N . VAL A 1 84 ? -5.906 12.072 6.385 1.00 95.06 84 VAL A N 1
ATOM 674 C CA . VAL A 1 84 ? -7.357 12.077 6.110 1.00 95.06 84 VAL A CA 1
ATOM 675 C C . VAL A 1 84 ? -7.644 11.877 4.622 1.00 95.06 84 VAL A C 1
ATOM 677 O O . VAL A 1 84 ? -8.542 11.115 4.269 1.00 95.06 84 VAL A O 1
ATOM 680 N N . SER A 1 85 ? -6.889 12.528 3.738 1.00 95.38 85 SER A N 1
ATOM 681 C CA . SER A 1 85 ? -7.004 12.352 2.284 1.00 95.38 85 SER A CA 1
ATOM 682 C C . SER A 1 85 ? -6.698 10.918 1.855 1.00 95.38 85 SER A C 1
ATOM 684 O O . SER A 1 85 ? -7.450 10.318 1.092 1.00 95.38 85 SER A O 1
ATOM 686 N N . GLU A 1 86 ? -5.629 10.358 2.404 1.00 96.56 86 GLU A N 1
ATOM 687 C CA . GLU A 1 86 ? -5.116 9.025 2.115 1.00 96.56 86 GLU A CA 1
ATOM 688 C C . GLU A 1 86 ? -6.100 7.955 2.582 1.00 96.56 86 GLU A C 1
ATOM 690 O O . GLU A 1 86 ? -6.384 7.009 1.847 1.00 96.56 86 GLU A O 1
ATOM 695 N N . LEU A 1 87 ? -6.691 8.128 3.769 1.00 97.31 87 LEU A N 1
ATOM 696 C CA . LEU A 1 87 ? -7.746 7.236 4.230 1.00 97.31 87 LEU A CA 1
ATOM 697 C C . LEU A 1 87 ? -8.965 7.309 3.306 1.00 97.31 87 LEU A C 1
ATOM 699 O O . LEU A 1 87 ? -9.447 6.267 2.877 1.00 97.31 87 LEU A O 1
ATOM 703 N N . ASN A 1 88 ? -9.443 8.505 2.953 1.00 96.38 88 ASN A N 1
ATOM 704 C CA . ASN A 1 88 ? -10.590 8.646 2.047 1.00 96.38 88 ASN A CA 1
ATOM 705 C C . ASN A 1 88 ? -10.344 7.966 0.693 1.00 96.38 88 ASN A C 1
ATOM 707 O O . ASN A 1 88 ? -11.219 7.253 0.199 1.00 96.38 88 ASN A O 1
ATOM 711 N N . PHE A 1 89 ? -9.143 8.123 0.132 1.00 95.38 89 PHE A N 1
ATOM 712 C CA . PHE A 1 89 ? -8.738 7.433 -1.088 1.00 95.38 89 PHE A CA 1
ATOM 713 C C . PHE A 1 89 ? -8.828 5.905 -0.935 1.00 95.38 89 PHE A C 1
ATOM 715 O O . PHE A 1 89 ? -9.447 5.232 -1.762 1.00 95.38 89 PHE A O 1
ATOM 722 N N . LEU A 1 90 ? -8.266 5.345 0.144 1.00 95.50 90 LEU A N 1
ATOM 723 C CA . LEU A 1 90 ? -8.308 3.901 0.402 1.00 95.50 90 LEU A CA 1
ATOM 724 C C . LEU A 1 90 ? -9.737 3.394 0.626 1.00 95.50 90 LEU A C 1
ATOM 726 O O . LEU A 1 90 ? -10.107 2.349 0.094 1.00 95.50 90 LEU A O 1
ATOM 730 N N . LEU A 1 91 ? -10.560 4.133 1.370 1.00 95.94 91 LEU A N 1
ATOM 731 C CA . LEU A 1 91 ? -11.955 3.770 1.621 1.00 95.94 91 LEU A CA 1
ATOM 732 C C . LEU A 1 91 ? -12.783 3.780 0.336 1.00 95.94 91 LEU A C 1
ATOM 734 O O . LEU A 1 91 ? -13.605 2.889 0.136 1.00 95.94 91 LEU A O 1
ATOM 738 N N . GLN A 1 92 ? -12.531 4.725 -0.569 1.00 94.31 92 GLN A N 1
ATOM 739 C CA . GLN A 1 92 ? -13.162 4.733 -1.884 1.00 94.31 92 GLN A CA 1
ATOM 740 C C . GLN A 1 92 ? -12.709 3.530 -2.725 1.00 94.31 92 GLN A C 1
ATOM 742 O O . GLN A 1 92 ? -13.547 2.815 -3.285 1.00 94.31 92 GLN A O 1
ATOM 747 N N . ALA A 1 93 ? -11.397 3.279 -2.784 1.00 90.81 93 ALA A N 1
ATOM 748 C CA . ALA A 1 93 ? -10.806 2.200 -3.576 1.00 90.81 93 ALA A CA 1
ATOM 749 C C . ALA A 1 93 ? -11.245 0.801 -3.108 1.00 90.81 93 ALA A C 1
ATOM 751 O O . ALA A 1 93 ? -11.458 -0.088 -3.934 1.00 90.81 93 ALA A O 1
ATOM 752 N N . TYR A 1 94 ? -11.423 0.615 -1.798 1.00 92.69 94 TYR A N 1
ATOM 753 C CA . TY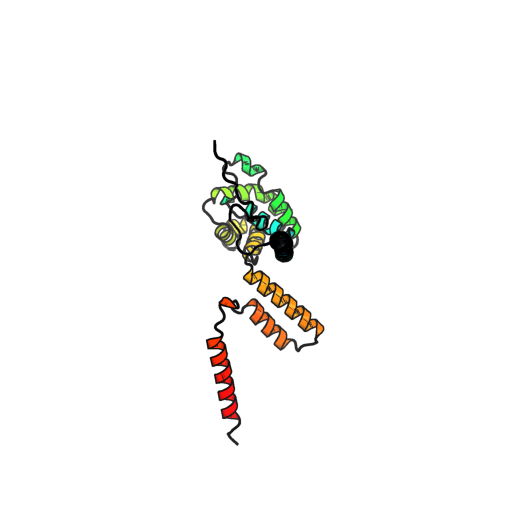R A 1 94 ? -11.728 -0.675 -1.175 1.00 92.69 94 TYR A CA 1
ATOM 754 C C . TYR A 1 94 ? -13.126 -0.746 -0.547 1.00 92.69 94 TYR A C 1
ATOM 756 O O . TYR A 1 94 ? -13.402 -1.660 0.225 1.00 92.69 94 TYR A O 1
ATOM 764 N N . SER A 1 95 ? -14.042 0.145 -0.938 1.00 92.94 95 SER A N 1
ATOM 765 C CA . SER A 1 95 ? -15.423 0.275 -0.423 1.00 92.94 95 SER A CA 1
ATOM 766 C C . SER A 1 95 ? -16.257 -1.014 -0.376 1.00 92.94 95 SER A C 1
ATOM 768 O O . SER A 1 95 ? -17.253 -1.087 0.333 1.00 92.94 95 SER A O 1
ATOM 770 N N . ARG A 1 96 ? -15.871 -2.056 -1.121 1.00 93.88 96 ARG A N 1
ATOM 771 C CA . ARG A 1 96 ? -16.543 -3.367 -1.107 1.00 93.88 96 ARG A CA 1
ATOM 772 C C . ARG A 1 96 ? -16.189 -4.243 0.094 1.00 93.88 96 ARG A C 1
ATOM 774 O O . ARG A 1 96 ? -16.909 -5.199 0.357 1.00 93.88 96 ARG A O 1
ATOM 781 N N . VAL A 1 97 ? -15.060 -3.982 0.747 1.00 94.62 97 VAL A N 1
ATOM 782 C CA . VAL A 1 97 ? -14.500 -4.843 1.804 1.00 94.62 97 VAL A CA 1
ATOM 783 C C . VAL A 1 97 ? -14.286 -4.110 3.127 1.00 94.62 97 VAL A C 1
ATOM 785 O O . VAL A 1 97 ? -13.952 -4.749 4.118 1.00 94.62 97 VAL A O 1
ATOM 788 N N . VAL A 1 98 ? -14.511 -2.795 3.159 1.00 95.69 98 VAL A N 1
ATOM 789 C CA . VAL A 1 98 ? -14.431 -1.959 4.364 1.00 95.69 98 VAL A CA 1
ATOM 790 C C . VAL A 1 98 ? -15.702 -1.136 4.529 1.00 95.69 98 VAL A C 1
ATOM 792 O O . VAL A 1 98 ? -16.340 -0.766 3.545 1.00 95.69 98 VAL A O 1
ATOM 795 N N . VAL A 1 99 ? -16.047 -0.813 5.772 1.00 96.62 99 VAL A N 1
ATOM 796 C CA . VAL A 1 99 ? -17.142 0.096 6.123 1.00 96.62 99 VAL A 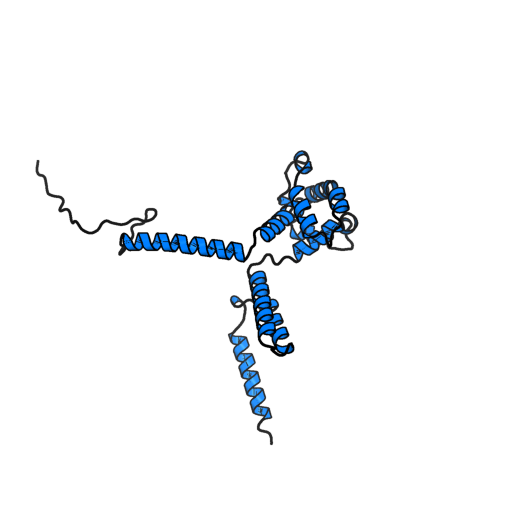CA 1
ATOM 797 C C . VAL A 1 99 ? -16.561 1.486 6.363 1.00 96.62 99 VAL A C 1
ATOM 799 O O . VAL A 1 99 ? -15.912 1.739 7.380 1.00 96.62 99 VAL A O 1
ATOM 802 N N . SER A 1 100 ? -16.775 2.396 5.412 1.00 95.50 100 SER A N 1
ATOM 803 C CA . SER A 1 100 ? -16.129 3.712 5.402 1.00 95.50 100 SER A CA 1
ATOM 804 C C . SER A 1 100 ? -16.486 4.568 6.617 1.00 95.50 100 SER A C 1
ATOM 806 O O . SER A 1 100 ? -15.607 5.201 7.194 1.00 95.50 100 SER A O 1
ATOM 808 N N . GLU A 1 101 ? -17.747 4.567 7.043 1.00 96.00 101 GLU A N 1
ATOM 809 C CA . GLU A 1 101 ? -18.224 5.381 8.165 1.00 96.00 101 GLU A CA 1
ATOM 810 C C . GLU A 1 101 ? -17.556 4.976 9.482 1.00 96.00 101 GLU A C 1
ATOM 812 O O . GLU A 1 101 ? -17.145 5.838 10.260 1.00 96.00 101 GLU A O 1
ATOM 817 N N . ARG A 1 102 ? -17.401 3.665 9.706 1.00 96.44 102 ARG A N 1
ATOM 818 C CA . ARG A 1 102 ? -16.734 3.122 10.894 1.00 96.44 102 ARG A CA 1
ATOM 819 C C . ARG A 1 102 ? -15.246 3.458 10.874 1.00 96.44 102 ARG A C 1
ATOM 821 O O . ARG A 1 102 ? -14.754 4.066 11.817 1.00 96.44 102 ARG A O 1
ATOM 828 N N . ALA A 1 103 ? -14.566 3.198 9.758 1.00 96.81 103 ALA A N 1
ATOM 829 C CA . ALA A 1 103 ? -13.153 3.535 9.608 1.00 96.81 103 ALA A CA 1
ATOM 830 C C . ALA A 1 103 ? -12.868 5.034 9.827 1.00 96.81 103 ALA A C 1
ATOM 832 O O . ALA A 1 103 ? -11.896 5.380 10.496 1.00 96.81 103 ALA A O 1
ATOM 833 N N . LEU A 1 104 ? -13.718 5.928 9.306 1.00 96.62 104 LEU A N 1
ATOM 834 C CA . LEU A 1 104 ? -13.596 7.376 9.516 1.00 96.62 104 LEU A CA 1
ATOM 835 C C . LEU A 1 104 ? -13.813 7.773 10.980 1.00 96.62 104 LEU A C 1
ATOM 837 O O . LEU A 1 104 ? -13.073 8.613 11.494 1.00 96.62 104 LEU A O 1
ATOM 841 N N . SER A 1 105 ? -14.800 7.168 11.645 1.00 96.38 105 SER A N 1
ATOM 842 C CA . SER A 1 105 ? -15.071 7.381 13.071 1.00 96.38 105 SER A CA 1
ATOM 843 C C . SER A 1 105 ? -13.904 6.927 13.950 1.00 96.38 105 SER A C 1
ATOM 845 O O . SER A 1 105 ? -13.534 7.619 14.898 1.00 96.38 105 SER A O 1
ATOM 847 N N . ASP A 1 106 ? -13.289 5.793 13.616 1.00 96.75 106 ASP A N 1
ATOM 848 C CA . ASP A 1 106 ? -12.234 5.176 14.423 1.00 96.75 106 ASP A CA 1
ATOM 849 C C . ASP A 1 106 ? -10.851 5.796 14.170 1.00 96.75 106 ASP A C 1
ATOM 851 O O . ASP A 1 106 ? -9.951 5.721 15.016 1.00 96.75 106 ASP A O 1
ATOM 855 N N . PHE A 1 107 ? -10.667 6.457 13.022 1.00 96.69 107 PHE A N 1
ATOM 856 C CA . PHE A 1 107 ? -9.374 6.975 12.582 1.00 96.69 107 PHE A CA 1
ATOM 857 C C . PHE A 1 107 ? -8.672 7.913 13.581 1.00 96.69 107 PHE A C 1
ATOM 859 O O . PHE A 1 107 ? -7.458 7.778 13.761 1.00 96.69 107 PHE A O 1
ATOM 866 N N . PRO A 1 108 ? -9.356 8.844 14.277 1.00 94.94 108 PRO A N 1
ATOM 867 C CA . PRO A 1 108 ? -8.708 9.689 15.277 1.00 94.94 108 PRO A CA 1
ATOM 868 C C . PRO A 1 108 ? -8.047 8.889 16.407 1.00 94.94 108 PRO A C 1
ATOM 870 O O . PRO A 1 108 ? -6.937 9.228 16.825 1.00 94.94 108 PRO A O 1
ATOM 873 N N . LEU A 1 109 ? -8.698 7.824 16.887 1.00 95.12 109 LEU A N 1
ATOM 874 C CA . LEU A 1 109 ? -8.140 6.953 17.921 1.00 95.12 109 LEU A CA 1
ATOM 875 C C . LEU A 1 109 ? -7.011 6.092 17.350 1.00 95.12 109 LEU A C 1
ATOM 877 O O . LEU A 1 109 ? -5.935 6.021 17.949 1.00 95.12 109 LEU A O 1
ATOM 881 N N . PHE A 1 110 ? -7.228 5.514 16.168 1.00 96.19 110 PHE A N 1
ATOM 882 C CA . PHE A 1 110 ? -6.226 4.725 15.461 1.00 96.19 110 PHE A CA 1
ATOM 883 C C . PHE A 1 110 ? -4.912 5.502 15.308 1.00 96.19 110 PHE A C 1
ATOM 885 O O . PHE A 1 110 ? -3.852 5.012 15.692 1.00 96.19 110 PHE A O 1
ATOM 892 N N . LYS A 1 111 ? -4.970 6.764 14.862 1.00 95.19 111 LYS A N 1
ATOM 893 C CA . LYS A 1 111 ? -3.783 7.620 14.709 1.00 95.19 111 LYS A CA 1
ATOM 894 C C . LYS A 1 111 ? -2.987 7.798 15.997 1.00 95.19 111 LYS A C 1
ATOM 896 O O . LYS A 1 111 ? -1.760 7.760 15.957 1.00 95.19 111 LYS A O 1
ATOM 901 N N . ARG A 1 112 ? -3.663 7.984 17.133 1.00 93.38 112 ARG A N 1
ATOM 902 C CA . ARG A 1 112 ? -2.995 8.124 18.438 1.00 93.38 112 ARG A CA 1
ATOM 903 C C . ARG A 1 112 ? -2.262 6.843 18.825 1.00 93.38 112 ARG A C 1
ATOM 905 O O . ARG A 1 112 ? -1.141 6.909 19.324 1.00 93.38 112 ARG A O 1
ATOM 912 N N . ILE A 1 113 ? -2.869 5.692 18.551 1.00 93.25 113 ILE A N 1
ATOM 913 C CA . ILE A 1 113 ? -2.250 4.389 18.797 1.00 93.25 113 ILE A CA 1
ATOM 914 C C . ILE A 1 113 ? -1.044 4.195 17.878 1.00 93.25 113 ILE A C 1
ATOM 916 O O . ILE A 1 113 ? 0.042 3.904 18.372 1.00 93.25 113 ILE A O 1
ATOM 920 N N . VAL A 1 114 ? -1.183 4.433 16.572 1.00 94.12 114 VAL A N 1
ATOM 921 C CA . VAL A 1 114 ? -0.066 4.337 15.618 1.00 94.12 114 VAL A CA 1
ATOM 922 C C . VAL A 1 114 ? 1.094 5.250 16.017 1.00 94.12 114 VAL A C 1
ATOM 924 O O . VAL A 1 114 ? 2.236 4.798 16.044 1.00 94.12 114 VAL A O 1
ATOM 927 N N . PHE A 1 115 ? 0.811 6.491 16.420 1.00 92.94 115 PHE A N 1
ATOM 928 C CA . PHE A 1 115 ? 1.823 7.425 16.917 1.00 92.94 115 PHE A CA 1
ATOM 929 C C . PHE A 1 115 ? 2.558 6.894 18.159 1.00 92.94 115 PHE A C 1
ATOM 931 O O . PHE A 1 115 ? 3.784 6.966 18.233 1.00 92.94 115 PHE A O 1
ATOM 938 N N . SER A 1 116 ? 1.834 6.294 19.113 1.00 91.88 116 SER A N 1
ATOM 939 C CA . SER A 1 116 ? 2.441 5.665 20.299 1.00 91.88 116 SER A CA 1
ATOM 940 C C . SER A 1 116 ? 3.314 4.445 19.963 1.00 91.88 116 SER A C 1
ATOM 942 O O . SER A 1 116 ? 4.192 4.064 20.735 1.00 91.88 116 SER A O 1
ATOM 944 N N . LEU A 1 117 ? 3.114 3.861 18.779 1.00 92.19 117 LEU A N 1
ATOM 945 C CA . LEU A 1 117 ? 3.835 2.707 18.252 1.00 92.19 117 LEU A CA 1
ATOM 946 C C . LEU A 1 117 ? 4.908 3.103 17.225 1.00 92.19 117 LEU A C 1
ATOM 948 O O . LEU A 1 117 ? 5.248 2.306 16.352 1.00 92.19 117 LEU A O 1
ATOM 952 N N . SER A 1 118 ? 5.482 4.303 17.356 1.00 91.00 118 SER A N 1
ATOM 953 C CA . SER A 1 118 ? 6.508 4.876 16.463 1.00 91.00 118 SER A CA 1
ATOM 954 C C . SER A 1 118 ? 7.724 3.978 16.192 1.00 91.00 118 SER A C 1
ATOM 956 O O . SER A 1 118 ? 8.395 4.128 15.172 1.00 91.00 118 SER A O 1
ATOM 958 N N . GLN A 1 119 ? 7.999 3.022 17.081 1.00 92.56 119 GLN A N 1
ATOM 959 C CA . GLN A 1 119 ? 9.097 2.063 16.944 1.00 92.56 119 GLN A CA 1
ATOM 960 C C . GLN A 1 119 ? 8.815 0.945 15.929 1.00 92.56 119 GLN A C 1
ATOM 962 O O . GLN A 1 119 ? 9.751 0.303 15.450 1.00 92.56 119 GLN A O 1
ATOM 967 N N . LEU A 1 120 ? 7.546 0.679 15.607 1.00 94.00 120 LEU A N 1
ATOM 968 C CA . LEU A 1 120 ? 7.177 -0.402 14.696 1.00 94.00 120 LEU A CA 1
ATOM 969 C C . LEU A 1 120 ? 7.487 -0.040 13.243 1.00 94.00 120 LEU A C 1
ATOM 971 O O . LEU A 1 120 ? 7.379 1.113 12.819 1.00 94.00 120 LEU A O 1
ATOM 975 N N . SER A 1 121 ? 7.846 -1.050 12.452 1.00 93.94 121 SER A N 1
ATOM 976 C CA . SER A 1 121 ? 7.843 -0.906 11.000 1.00 93.94 121 SER A CA 1
ATOM 977 C C . SER A 1 121 ? 6.414 -0.971 10.452 1.00 93.94 121 SER A C 1
ATOM 979 O O . SER A 1 121 ? 5.505 -1.487 11.104 1.00 93.94 121 SER A O 1
ATOM 981 N N . PHE A 1 122 ? 6.236 -0.511 9.212 1.00 92.62 122 PHE A N 1
ATOM 982 C CA . PHE A 1 122 ? 5.000 -0.700 8.449 1.00 92.62 122 PHE A CA 1
ATOM 983 C C . PHE A 1 122 ? 4.502 -2.152 8.499 1.00 92.62 122 PHE A C 1
ATOM 985 O O . PHE A 1 122 ? 3.339 -2.421 8.789 1.00 92.62 122 PHE A O 1
ATOM 992 N N . LYS A 1 123 ? 5.414 -3.104 8.271 1.00 92.50 123 LYS A N 1
ATOM 993 C CA . LYS A 1 123 ? 5.088 -4.530 8.259 1.00 92.50 123 LYS A CA 1
ATOM 994 C C . LYS A 1 123 ? 4.631 -5.011 9.636 1.00 92.50 123 LYS A C 1
ATOM 996 O O . LYS A 1 123 ? 3.636 -5.724 9.720 1.00 92.50 123 LYS A O 1
ATOM 1001 N N . ASP A 1 124 ? 5.325 -4.608 10.699 1.00 93.44 124 ASP A N 1
ATOM 1002 C CA . ASP A 1 124 ? 5.006 -5.050 12.062 1.00 93.44 124 ASP A CA 1
ATOM 1003 C C . ASP A 1 124 ? 3.652 -4.512 12.532 1.00 93.44 124 ASP A C 1
ATOM 1005 O O . ASP A 1 124 ? 2.888 -5.244 13.162 1.00 93.44 124 ASP A O 1
ATOM 1009 N N . LEU A 1 125 ? 3.326 -3.256 12.199 1.00 94.75 125 LEU A N 1
ATOM 1010 C CA . LEU A 1 125 ? 2.014 -2.686 12.504 1.00 94.75 125 LEU A CA 1
ATOM 1011 C C . LEU A 1 125 ? 0.900 -3.437 11.766 1.00 94.75 125 LEU A C 1
ATOM 1013 O O . LEU A 1 125 ? -0.079 -3.843 12.392 1.00 94.75 125 LEU A O 1
ATOM 1017 N N . CYS A 1 126 ? 1.063 -3.671 10.461 1.00 94.69 126 CYS A N 1
ATOM 1018 C CA . CYS A 1 126 ? 0.078 -4.413 9.679 1.00 94.69 126 CYS A CA 1
ATOM 1019 C C . CYS A 1 126 ? -0.121 -5.840 10.213 1.00 94.69 126 CYS A C 1
ATOM 1021 O O . CYS A 1 126 ? -1.256 -6.288 10.342 1.00 94.69 126 CYS A O 1
ATOM 1023 N N . ILE A 1 127 ? 0.952 -6.545 10.589 1.00 92.94 127 ILE A N 1
ATOM 1024 C CA . ILE A 1 127 ? 0.849 -7.887 11.187 1.00 92.94 127 ILE A CA 1
ATOM 1025 C C . ILE A 1 127 ? 0.052 -7.845 12.496 1.00 92.94 127 ILE A C 1
ATOM 1027 O O . ILE A 1 127 ? -0.813 -8.696 12.705 1.00 92.94 127 ILE A O 1
ATOM 1031 N N . LYS A 1 128 ? 0.294 -6.848 13.359 1.00 92.12 128 LYS A N 1
ATOM 1032 C CA . LYS A 1 128 ? -0.473 -6.687 14.604 1.00 92.12 128 LYS A CA 1
ATOM 1033 C C . LYS A 1 128 ? -1.967 -6.488 14.349 1.00 92.12 128 LYS A C 1
ATOM 1035 O O . LYS A 1 128 ? -2.768 -7.034 15.099 1.00 92.12 128 LYS A O 1
ATOM 1040 N N . LEU A 1 129 ? -2.336 -5.741 13.311 1.00 93.88 129 LEU A N 1
ATOM 1041 C CA . LEU A 1 129 ? -3.734 -5.492 12.941 1.00 93.88 129 LEU A CA 1
ATOM 1042 C C . LEU A 1 129 ? -4.435 -6.725 12.359 1.00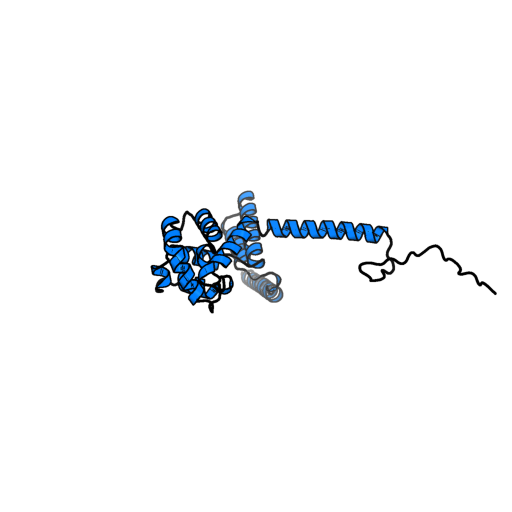 93.88 129 LEU A C 1
ATOM 1044 O O . LEU A 1 129 ? -5.611 -6.957 12.622 1.00 93.88 129 LEU A O 1
ATOM 1048 N N . VAL A 1 130 ? -3.724 -7.516 11.558 1.00 93.19 130 VAL A N 1
ATOM 1049 C CA . VAL A 1 130 ? -4.306 -8.681 10.872 1.00 93.19 130 VAL A CA 1
ATOM 1050 C C . VAL A 1 130 ? -4.480 -9.876 11.809 1.00 93.19 130 VAL A C 1
ATOM 1052 O O . VAL A 1 130 ? -5.339 -10.722 11.572 1.00 93.19 130 VAL A O 1
ATOM 1055 N N . TYR A 1 131 ? -3.690 -9.961 12.880 1.00 90.19 131 TYR A N 1
ATOM 1056 C CA . TYR A 1 131 ? -3.782 -11.067 13.824 1.00 90.19 131 TYR A CA 1
ATOM 1057 C C . TYR A 1 131 ? -5.116 -11.038 14.586 1.00 90.19 131 TYR A C 1
ATOM 1059 O O . TYR A 1 131 ? -5.314 -10.192 15.451 1.00 90.19 131 TYR A O 1
ATOM 1067 N N . SER A 1 132 ? -6.015 -11.983 14.289 1.00 76.44 132 SER A N 1
ATOM 1068 C CA . SER A 1 132 ? -7.419 -11.966 14.739 1.00 76.44 132 SER A CA 1
ATOM 1069 C C . SER A 1 132 ? -7.624 -11.984 16.256 1.00 76.44 132 SER A C 1
ATOM 1071 O O . SER A 1 132 ? -8.688 -11.598 16.717 1.00 76.44 132 SER A O 1
ATOM 1073 N N . ASN A 1 133 ? -6.616 -12.402 17.026 1.00 80.06 133 ASN A N 1
ATOM 1074 C CA . ASN A 1 133 ? -6.661 -12.407 18.493 1.00 80.06 133 ASN A CA 1
ATOM 1075 C C . ASN A 1 133 ? -6.034 -11.143 19.112 1.00 80.06 133 ASN A C 1
ATOM 1077 O O . ASN A 1 133 ? -5.727 -11.137 20.303 1.00 80.06 133 ASN A O 1
ATOM 1081 N N . SER A 1 134 ? -5.723 -10.115 18.317 1.00 84.31 134 SER A N 1
ATOM 1082 C CA . SER A 1 134 ? -5.168 -8.864 18.829 1.00 84.31 134 SER A CA 1
ATOM 1083 C C . SER A 1 134 ? -6.282 -7.880 19.180 1.00 84.31 134 SER A C 1
ATOM 1085 O O . SER A 1 134 ? -7.252 -7.730 18.441 1.00 84.31 134 SER A O 1
ATOM 1087 N N . GLU A 1 135 ? -6.099 -7.130 20.268 1.00 87.50 135 GLU A N 1
ATOM 1088 C CA . GLU A 1 135 ? -7.007 -6.033 20.636 1.00 87.50 135 GLU A CA 1
ATOM 1089 C C . GLU A 1 135 ? -7.159 -5.015 19.493 1.00 87.50 135 GLU A C 1
ATOM 1091 O O . GLU A 1 135 ? -8.226 -4.446 19.292 1.00 87.50 135 GLU A O 1
ATOM 1096 N N . MET A 1 136 ? -6.108 -4.809 18.690 1.00 89.88 136 MET A N 1
ATOM 1097 C CA . MET A 1 136 ? -6.168 -3.913 17.533 1.00 89.88 136 MET A CA 1
ATOM 1098 C C . MET A 1 136 ? -7.097 -4.409 16.429 1.00 89.88 136 MET A C 1
ATOM 1100 O O . MET A 1 136 ? -7.726 -3.584 15.772 1.00 89.88 136 MET A O 1
ATOM 1104 N N . HIS A 1 137 ? -7.176 -5.720 16.207 1.00 92.12 137 HIS A N 1
ATOM 1105 C CA . HIS A 1 137 ? -8.083 -6.289 15.219 1.00 92.12 137 HIS A CA 1
ATOM 1106 C C . HIS A 1 137 ? -9.543 -6.019 15.595 1.00 92.12 137 HIS A C 1
ATOM 1108 O O . HIS A 1 137 ? -10.333 -5.595 14.754 1.00 92.12 137 HIS A O 1
ATOM 1114 N N . GLU A 1 138 ? -9.877 -6.221 16.870 1.00 91.81 138 GLU A N 1
ATOM 1115 C CA . GLU A 1 138 ? -11.226 -5.999 17.397 1.00 91.81 138 GLU A CA 1
ATOM 1116 C C . GLU A 1 138 ? -11.601 -4.514 17.422 1.00 91.81 138 GLU A C 1
ATOM 1118 O O . GLU A 1 138 ? -12.722 -4.154 17.066 1.00 91.81 138 GLU A O 1
ATOM 1123 N N . LEU A 1 139 ? -10.657 -3.647 17.806 1.00 93.38 139 LEU A N 1
ATOM 1124 C CA . LEU A 1 139 ? -10.870 -2.200 17.866 1.00 93.38 139 LEU A CA 1
ATOM 1125 C C . LEU A 1 139 ? -10.951 -1.550 16.481 1.00 93.38 139 LEU A C 1
ATOM 1127 O O . LEU A 1 139 ? -11.641 -0.547 16.329 1.00 93.38 139 LEU A O 1
ATOM 1131 N N . PHE A 1 140 ? -10.241 -2.089 15.484 1.00 96.31 140 PHE A N 1
ATOM 1132 C CA . PHE A 1 140 ? -10.084 -1.465 14.167 1.00 96.31 140 PHE A CA 1
ATOM 1133 C C . PHE A 1 140 ? -10.265 -2.465 13.013 1.00 96.31 140 PHE A C 1
ATOM 1135 O O . PHE A 1 140 ? -9.349 -2.647 12.200 1.00 96.31 140 PHE A O 1
ATOM 1142 N N . PRO A 1 141 ? -11.444 -3.098 12.876 1.00 95.19 141 PRO A N 1
ATOM 1143 C CA . PRO A 1 141 ? -11.657 -4.176 11.909 1.00 95.19 141 PRO A CA 1
ATOM 1144 C C . PRO A 1 141 ? -11.447 -3.733 10.451 1.00 95.19 141 PRO A C 1
ATOM 1146 O O . PRO A 1 141 ? -10.872 -4.475 9.657 1.00 95.19 141 PRO A O 1
ATOM 1149 N N . ASP A 1 142 ? -11.832 -2.506 10.082 1.00 97.19 142 ASP A N 1
ATOM 1150 C CA . ASP A 1 142 ? -11.609 -1.998 8.718 1.00 97.19 142 ASP A CA 1
ATOM 1151 C C . ASP A 1 142 ? -10.127 -1.736 8.434 1.00 97.19 142 ASP A C 1
ATOM 1153 O O . ASP A 1 142 ? -9.635 -2.032 7.344 1.00 97.19 142 ASP A O 1
ATOM 1157 N N . PHE A 1 143 ? -9.384 -1.242 9.428 1.00 97.44 143 PHE A N 1
ATOM 1158 C CA . PHE A 1 143 ? -7.938 -1.073 9.309 1.00 97.44 143 PHE A CA 1
ATOM 1159 C C . PHE A 1 143 ? -7.217 -2.421 9.263 1.00 97.44 143 PHE A C 1
ATOM 1161 O O . PHE A 1 143 ? -6.203 -2.528 8.579 1.00 97.44 143 PHE A O 1
ATOM 1168 N N . ALA A 1 144 ? -7.746 -3.464 9.909 1.00 96.31 144 ALA A N 1
ATOM 1169 C CA . ALA A 1 144 ? -7.237 -4.824 9.773 1.00 96.31 144 ALA A CA 1
ATOM 1170 C C . ALA A 1 144 ? -7.416 -5.377 8.353 1.00 96.31 144 ALA A C 1
ATOM 1172 O O . ALA A 1 144 ? -6.481 -5.961 7.803 1.00 96.31 144 ALA A O 1
ATOM 1173 N N . VAL A 1 145 ? -8.568 -5.137 7.718 1.00 95.81 145 VAL A N 1
ATOM 1174 C CA . VAL A 1 145 ? -8.784 -5.497 6.305 1.00 95.81 145 VAL A CA 1
ATOM 1175 C C . VAL A 1 145 ? -7.824 -4.729 5.394 1.00 95.81 145 VAL A C 1
ATOM 1177 O O . VAL A 1 145 ? -7.161 -5.331 4.547 1.00 95.81 145 VAL A O 1
ATOM 1180 N N . LEU A 1 146 ? -7.691 -3.415 5.589 1.00 96.69 146 LEU A N 1
ATOM 1181 C CA . LEU A 1 146 ? -6.742 -2.592 4.833 1.00 96.69 146 LEU A CA 1
ATOM 1182 C C . LEU A 1 146 ? -5.290 -3.049 5.039 1.00 96.69 146 LEU A C 1
ATOM 1184 O O . LEU A 1 146 ? -4.537 -3.124 4.072 1.00 96.69 146 LEU A O 1
ATOM 1188 N N . ALA A 1 147 ? -4.902 -3.415 6.260 1.00 95.75 147 ALA A N 1
ATOM 1189 C CA . ALA A 1 147 ? -3.579 -3.955 6.562 1.00 95.75 147 ALA A CA 1
ATOM 1190 C C . ALA A 1 147 ? -3.335 -5.310 5.878 1.00 95.75 147 ALA A C 1
ATOM 1192 O O . ALA A 1 147 ? -2.242 -5.548 5.360 1.00 95.75 147 ALA A O 1
ATOM 1193 N N . ALA A 1 148 ? -4.347 -6.183 5.815 1.00 94.38 148 ALA A N 1
ATOM 1194 C CA . ALA A 1 148 ? -4.258 -7.450 5.090 1.00 94.38 148 ALA A CA 1
ATOM 1195 C C . ALA A 1 148 ? -4.026 -7.219 3.591 1.00 94.38 148 ALA A C 1
ATOM 1197 O O . ALA A 1 148 ? -3.158 -7.857 2.994 1.00 94.38 148 ALA A O 1
ATOM 1198 N N . ILE A 1 149 ? -4.744 -6.260 2.997 1.00 92.88 149 ILE A N 1
ATOM 1199 C CA . ILE A 1 149 ? -4.531 -5.847 1.605 1.00 92.88 149 ILE A CA 1
ATOM 1200 C C . ILE A 1 149 ? -3.107 -5.319 1.429 1.00 92.88 149 ILE A C 1
ATOM 1202 O O . ILE A 1 149 ? -2.401 -5.761 0.527 1.00 92.88 149 ILE A O 1
ATOM 1206 N N . ALA A 1 150 ? -2.664 -4.425 2.314 1.00 92.00 150 ALA A N 1
ATOM 1207 C CA . ALA A 1 150 ? -1.345 -3.810 2.260 1.00 92.00 150 ALA A CA 1
ATOM 1208 C C . ALA A 1 150 ? -0.203 -4.842 2.304 1.00 92.00 150 ALA A C 1
ATOM 1210 O O . ALA A 1 150 ? 0.789 -4.693 1.591 1.00 92.00 150 ALA A O 1
ATOM 1211 N N . LEU A 1 151 ? -0.353 -5.909 3.097 1.00 89.44 151 LEU A N 1
ATOM 1212 C CA . LEU A 1 151 ? 0.601 -7.023 3.162 1.00 89.44 151 LEU A CA 1
ATOM 1213 C C . LEU A 1 151 ? 0.562 -7.929 1.925 1.00 89.44 151 LEU A C 1
ATOM 1215 O O . LEU A 1 151 ? 1.577 -8.535 1.587 1.00 89.44 151 LEU A O 1
ATOM 1219 N N . ALA A 1 152 ? -0.591 -8.032 1.263 1.00 85.44 152 ALA A N 1
ATOM 1220 C CA . ALA A 1 152 ? -0.771 -8.837 0.059 1.00 85.44 152 ALA A CA 1
ATOM 1221 C C . ALA A 1 152 ? -0.344 -8.112 -1.230 1.00 85.44 152 ALA A C 1
ATOM 1223 O O . ALA A 1 152 ? -0.248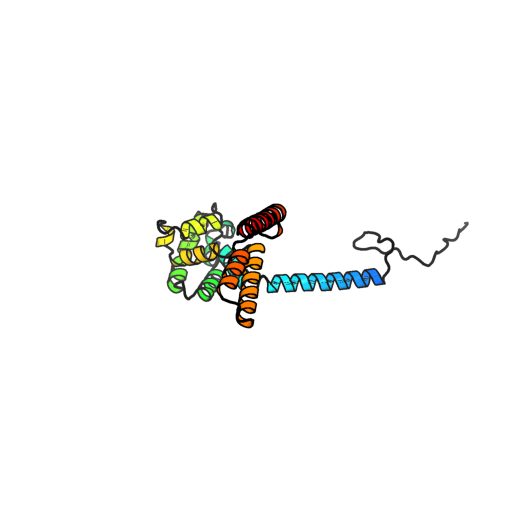 -8.748 -2.283 1.00 85.44 152 ALA A O 1
ATOM 1224 N N . LEU A 1 153 ? -0.090 -6.797 -1.180 1.00 77.12 153 LEU A N 1
ATOM 1225 C CA . LEU A 1 153 ? 0.349 -6.044 -2.350 1.00 77.12 153 LEU A CA 1
ATOM 1226 C C . LEU A 1 153 ? 1.714 -6.559 -2.841 1.00 77.12 153 LEU A C 1
ATOM 1228 O O . LEU A 1 153 ? 2.683 -6.580 -2.077 1.00 77.12 153 LEU A O 1
ATOM 1232 N N . PRO A 1 154 ? 1.845 -6.923 -4.130 1.00 64.06 154 PRO A N 1
ATOM 1233 C CA . PRO A 1 154 ? 3.124 -7.297 -4.712 1.00 64.06 154 PRO A CA 1
ATOM 1234 C C . PRO A 1 154 ? 3.967 -6.032 -4.927 1.00 64.06 154 PRO A C 1
ATOM 1236 O O . PRO A 1 154 ? 4.024 -5.483 -6.022 1.00 64.06 154 PRO A O 1
ATOM 1239 N N . LEU A 1 155 ? 4.630 -5.554 -3.872 1.00 63.50 155 LEU A N 1
ATOM 1240 C CA . LEU A 1 155 ? 5.464 -4.342 -3.907 1.00 63.50 155 LEU A CA 1
ATOM 1241 C C . LEU A 1 155 ? 6.812 -4.545 -4.636 1.00 63.50 155 LEU A C 1
ATOM 1243 O O . LEU A 1 155 ? 7.614 -3.619 -4.720 1.00 63.50 155 LEU A O 1
ATOM 1247 N N . GLY A 1 156 ? 7.079 -5.747 -5.160 1.00 60.41 156 GLY A N 1
ATOM 1248 C CA . GLY A 1 156 ? 8.311 -6.087 -5.873 1.00 60.41 156 GLY A CA 1
ATOM 1249 C C . GLY A 1 156 ? 8.125 -6.160 -7.389 1.00 60.41 156 GLY A C 1
ATOM 1250 O O . GLY A 1 156 ? 7.179 -6.784 -7.873 1.00 60.41 156 GLY A O 1
ATOM 1251 N N . SER A 1 157 ? 9.079 -5.604 -8.143 1.00 58.38 157 SER A N 1
ATOM 1252 C CA . SER A 1 157 ? 9.118 -5.675 -9.614 1.00 58.38 157 SER A CA 1
ATOM 1253 C C . SER A 1 157 ? 9.050 -7.112 -10.133 1.00 58.38 157 SER A C 1
ATOM 1255 O O . SER A 1 157 ? 8.342 -7.381 -11.096 1.00 58.38 157 SER A O 1
ATOM 1257 N N . VAL A 1 158 ? 9.710 -8.046 -9.444 1.00 63.19 158 VAL A N 1
ATOM 1258 C CA . VAL A 1 158 ? 9.717 -9.473 -9.793 1.00 63.19 158 VAL A CA 1
ATOM 1259 C C . VAL A 1 158 ? 8.313 -10.078 -9.708 1.00 63.19 158 VAL A C 1
ATOM 1261 O O . VAL A 1 158 ? 7.884 -10.769 -10.626 1.00 63.19 158 VAL A O 1
ATOM 1264 N N . LEU A 1 159 ? 7.559 -9.794 -8.641 1.00 63.66 159 LEU A N 1
ATOM 1265 C CA . LEU A 1 159 ? 6.181 -10.277 -8.493 1.00 63.66 159 LEU A CA 1
ATOM 1266 C C . LEU A 1 159 ? 5.246 -9.622 -9.517 1.00 63.66 159 LEU A C 1
ATOM 1268 O O . LEU A 1 159 ? 4.400 -10.302 -10.094 1.00 63.66 159 LEU A O 1
ATOM 1272 N N . ALA A 1 160 ? 5.424 -8.328 -9.797 1.00 64.88 160 ALA A N 1
ATOM 1273 C CA . ALA A 1 160 ? 4.660 -7.632 -10.829 1.00 64.88 160 ALA A CA 1
ATOM 1274 C C . ALA A 1 160 ? 4.908 -8.223 -12.230 1.00 64.88 160 ALA A C 1
ATOM 1276 O O . ALA A 1 160 ? 3.956 -8.450 -12.980 1.00 64.88 160 ALA A O 1
ATOM 1277 N N . GLU A 1 161 ? 6.162 -8.538 -12.568 1.00 68.75 161 GLU A N 1
ATOM 1278 C CA . GLU A 1 161 ? 6.532 -9.201 -13.824 1.00 68.75 161 GLU A CA 1
ATOM 1279 C C . GLU A 1 161 ? 5.948 -10.614 -13.917 1.00 68.75 161 GLU A C 1
ATOM 1281 O O . GLU A 1 161 ? 5.361 -10.965 -14.942 1.00 68.75 161 GLU A O 1
ATOM 1286 N N . LYS A 1 162 ? 6.019 -11.397 -12.835 1.00 70.12 162 LYS A N 1
ATOM 1287 C CA . LYS A 1 162 ? 5.414 -12.736 -12.747 1.00 70.12 162 LYS A CA 1
ATOM 1288 C C . LYS A 1 162 ? 3.897 -12.699 -12.958 1.00 70.12 162 LYS A C 1
ATOM 1290 O O . LYS A 1 162 ? 3.364 -13.449 -13.775 1.00 70.12 162 LYS A O 1
ATOM 1295 N N . ILE A 1 163 ? 3.201 -11.771 -12.298 1.00 70.00 163 ILE A N 1
ATOM 1296 C CA . ILE A 1 163 ? 1.749 -11.581 -12.448 1.00 70.00 163 ILE A CA 1
ATOM 1297 C C . ILE A 1 163 ? 1.400 -11.089 -13.861 1.00 70.00 163 ILE A C 1
ATOM 1299 O O . ILE A 1 163 ? 0.419 -11.548 -14.452 1.00 70.00 163 ILE A O 1
ATOM 1303 N N . SER A 1 164 ? 2.188 -10.172 -14.432 1.00 69.38 164 SER A N 1
ATOM 1304 C CA . SER A 1 164 ? 1.995 -9.697 -15.808 1.00 69.38 164 SER A CA 1
ATOM 1305 C C . SER A 1 164 ? 2.135 -10.838 -16.816 1.00 69.38 164 SER A C 1
ATOM 1307 O O . SER A 1 164 ? 1.232 -11.071 -17.622 1.00 69.38 164 SER A O 1
ATOM 1309 N N . ARG A 1 165 ? 3.205 -11.631 -16.693 1.00 72.62 165 ARG A N 1
ATOM 1310 C CA . ARG A 1 165 ? 3.451 -12.817 -17.518 1.00 72.62 165 ARG A CA 1
ATOM 1311 C C . ARG A 1 165 ? 2.330 -13.846 -17.380 1.00 72.62 165 ARG A C 1
ATOM 1313 O O . ARG A 1 165 ? 1.853 -14.360 -18.389 1.00 72.62 165 ARG A O 1
ATOM 1320 N N . GLY A 1 166 ? 1.856 -14.103 -16.160 1.00 73.88 166 GLY A N 1
ATOM 1321 C CA . GLY A 1 166 ? 0.694 -14.962 -15.919 1.00 73.88 166 GLY A CA 1
ATOM 1322 C C . GLY A 1 166 ? -0.562 -14.469 -16.649 1.00 73.88 166 GLY A C 1
ATOM 1323 O O . GLY A 1 166 ? -1.262 -15.256 -17.286 1.00 73.88 166 GLY A O 1
ATOM 1324 N N . ARG A 1 167 ? -0.819 -13.153 -16.645 1.00 74.88 167 ARG A N 1
ATOM 1325 C CA . ARG A 1 167 ? -1.937 -12.548 -17.392 1.00 74.88 167 ARG A CA 1
ATOM 1326 C C . ARG A 1 167 ? -1.773 -12.652 -18.907 1.00 74.88 167 ARG A C 1
ATOM 1328 O O . ARG A 1 167 ? -2.763 -12.892 -19.596 1.00 74.88 167 ARG A O 1
ATOM 1335 N N . GLU A 1 168 ? -0.570 -12.468 -19.440 1.00 79.44 168 GLU A N 1
ATOM 1336 C CA . GLU A 1 168 ? -0.302 -12.650 -20.872 1.00 79.44 168 GLU A CA 1
ATOM 1337 C C . GLU A 1 168 ? -0.541 -14.092 -21.316 1.00 79.44 168 GLU A C 1
ATOM 1339 O O . GLU A 1 168 ? -1.195 -14.318 -22.337 1.00 79.44 168 GLU A O 1
ATOM 1344 N N . LEU A 1 169 ? -0.069 -15.064 -20.531 1.00 75.88 169 LEU A N 1
ATOM 1345 C CA . LEU A 1 169 ? -0.316 -16.483 -20.779 1.00 75.88 169 LEU A CA 1
ATOM 1346 C C . LEU A 1 169 ? -1.816 -16.781 -20.771 1.00 75.88 169 LEU A C 1
ATOM 1348 O O . LEU A 1 169 ? -2.313 -17.362 -21.733 1.00 75.88 169 LEU A O 1
ATOM 1352 N N . LEU A 1 170 ? -2.558 -16.285 -19.775 1.00 74.94 170 LEU A N 1
ATOM 1353 C CA . LEU A 1 170 ? -4.016 -16.422 -19.715 1.00 74.94 170 LEU A CA 1
ATOM 1354 C C . LEU A 1 170 ? -4.706 -15.846 -20.965 1.00 74.94 170 LEU A C 1
ATOM 1356 O O . LEU A 1 170 ? -5.594 -16.482 -21.537 1.00 74.94 170 LEU A O 1
ATOM 1360 N N . LYS A 1 171 ? -4.297 -14.652 -21.417 1.00 76.50 171 LYS A N 1
ATOM 1361 C CA . LYS A 1 171 ? -4.838 -14.027 -22.638 1.00 76.50 171 LYS A CA 1
ATOM 1362 C C . LYS A 1 171 ? -4.558 -14.880 -23.882 1.00 76.50 171 LYS A C 1
ATOM 1364 O O . LYS A 1 171 ? -5.460 -15.065 -24.697 1.00 76.50 171 LYS A O 1
ATOM 1369 N N . ARG A 1 172 ? -3.348 -15.434 -24.013 1.00 73.50 172 ARG A N 1
ATOM 1370 C CA . ARG A 1 172 ? -2.971 -16.324 -25.128 1.00 73.50 172 ARG A CA 1
ATOM 1371 C C . ARG A 1 172 ? -3.735 -17.649 -25.093 1.00 73.50 172 ARG A C 1
ATOM 1373 O O . ARG A 1 172 ? -4.217 -18.087 -26.133 1.00 73.50 172 ARG A O 1
ATOM 1380 N N . GLY A 1 173 ? -3.908 -18.246 -23.914 1.00 68.62 173 GLY A N 1
ATOM 1381 C CA . GLY A 1 173 ? -4.661 -19.491 -23.731 1.00 68.62 173 GLY A CA 1
ATOM 1382 C C . GLY A 1 173 ? -6.123 -19.366 -24.159 1.00 68.62 173 GLY A C 1
ATOM 1383 O O . GLY A 1 173 ? -6.619 -20.202 -24.915 1.00 68.62 173 GLY A O 1
ATOM 1384 N N . ARG A 1 174 ? -6.783 -18.260 -23.781 1.00 64.56 174 ARG A N 1
ATOM 1385 C CA . ARG A 1 174 ? -8.158 -17.945 -24.215 1.00 64.56 174 ARG A CA 1
ATOM 1386 C C . ARG A 1 174 ? -8.277 -17.776 -25.732 1.00 64.56 174 ARG A C 1
ATOM 1388 O O . ARG A 1 174 ? -9.282 -18.182 -26.306 1.00 64.56 174 ARG A O 1
ATOM 1395 N N . SER A 1 175 ? -7.254 -17.214 -26.379 1.00 62.59 175 SER A N 1
ATOM 1396 C CA . SER A 1 175 ? -7.234 -17.017 -27.834 1.00 62.59 175 SER A CA 1
ATOM 1397 C C . SER A 1 175 ? -6.984 -18.299 -28.634 1.00 62.59 175 SER A C 1
ATOM 1399 O O . SER A 1 175 ? -7.318 -18.330 -29.816 1.00 62.59 175 SER A O 1
ATOM 1401 N N . HIS A 1 176 ? -6.381 -19.330 -28.035 1.00 58.84 176 HIS A N 1
ATOM 1402 C CA . HIS A 1 176 ? -5.895 -20.505 -28.767 1.00 58.84 176 HIS A CA 1
ATOM 1403 C C . HIS A 1 176 ? -6.574 -21.832 -28.405 1.00 58.84 176 HIS A C 1
ATOM 1405 O O . HIS A 1 176 ? -6.118 -22.867 -28.879 1.00 58.84 176 HIS A O 1
ATOM 1411 N N . HIS A 1 177 ? -7.656 -21.832 -27.612 1.00 58.22 177 HIS A N 1
ATOM 1412 C CA . HIS A 1 177 ? -8.371 -23.063 -27.208 1.00 58.22 177 HIS A CA 1
ATOM 1413 C C . HIS A 1 177 ? -7.411 -24.160 -26.696 1.00 58.22 177 HIS A C 1
ATOM 1415 O O . HIS A 1 177 ? -7.616 -25.353 -26.924 1.00 58.22 177 HIS A O 1
ATOM 1421 N N . ALA A 1 178 ? -6.322 -23.756 -26.036 1.00 55.97 178 ALA A N 1
ATOM 1422 C CA . ALA A 1 178 ? -5.389 -24.700 -25.442 1.00 55.97 178 ALA A CA 1
ATOM 1423 C C . ALA A 1 178 ? -6.117 -25.468 -24.330 1.00 55.97 178 ALA A C 1
ATOM 1425 O O . ALA A 1 178 ? -6.875 -24.866 -23.570 1.00 55.97 178 ALA A O 1
ATOM 1426 N N . LYS A 1 179 ? -5.900 -26.789 -24.243 1.00 59.00 179 LYS A N 1
ATOM 1427 C CA . LYS A 1 179 ? -6.421 -27.613 -23.141 1.00 59.00 179 LYS A CA 1
ATOM 1428 C C . LYS A 1 179 ? -6.046 -26.957 -21.807 1.00 59.00 179 LYS A C 1
ATOM 1430 O O . LYS A 1 179 ? -4.869 -26.691 -21.567 1.00 59.00 179 LYS A O 1
ATOM 1435 N N . ASP A 1 180 ? -7.056 -26.701 -20.981 1.00 60.72 180 ASP A N 1
ATOM 1436 C CA . ASP A 1 180 ? -6.985 -25.869 -19.770 1.00 60.72 180 ASP A CA 1
ATOM 1437 C C . ASP A 1 180 ? -5.903 -26.345 -18.772 1.00 60.72 180 ASP A C 1
ATOM 1439 O O . ASP A 1 180 ? -5.254 -25.541 -18.104 1.00 60.72 180 ASP A O 1
ATOM 1443 N N . GLU A 1 181 ? -5.628 -27.655 -18.752 1.00 61.72 181 GLU A N 1
ATOM 1444 C CA . GLU A 1 181 ? -4.635 -28.299 -17.878 1.00 61.72 181 GLU A CA 1
ATOM 1445 C C . GLU A 1 181 ? -3.208 -27.757 -18.084 1.00 61.72 181 GLU A C 1
ATOM 1447 O O . GLU A 1 181 ? -2.553 -27.363 -17.122 1.00 61.72 181 GLU A O 1
ATOM 1452 N N . GLY A 1 182 ? -2.737 -27.630 -19.332 1.00 63.28 182 GLY A N 1
ATOM 1453 C CA . GLY A 1 182 ? -1.374 -27.151 -19.607 1.00 63.28 182 GLY A CA 1
ATOM 1454 C C . GLY A 1 182 ? -1.194 -25.645 -19.381 1.00 63.28 182 GLY A C 1
ATOM 1455 O O . GLY A 1 182 ? -0.097 -25.182 -19.071 1.00 63.28 182 GLY A O 1
ATOM 1456 N N . LEU A 1 183 ? -2.272 -24.864 -19.512 1.00 68.94 183 LEU A N 1
ATOM 1457 C CA . LEU A 1 183 ? -2.254 -23.428 -19.233 1.00 68.94 183 LEU A CA 1
ATOM 1458 C C . LEU A 1 183 ? -2.137 -23.164 -17.727 1.00 68.94 183 LEU A C 1
ATOM 1460 O O . LEU A 1 183 ? -1.382 -22.279 -17.322 1.00 68.94 183 LEU A O 1
ATOM 1464 N N . SER A 1 184 ? -2.846 -23.954 -16.915 1.00 72.50 184 SER A N 1
ATOM 1465 C CA . SER A 1 184 ? -2.797 -23.891 -15.452 1.00 72.50 184 SER A CA 1
ATOM 1466 C C . SER A 1 184 ? -1.382 -24.138 -14.925 1.00 72.50 184 SER A C 1
ATOM 1468 O O . SER A 1 184 ? -0.870 -23.334 -14.142 1.00 72.50 184 SER A O 1
ATOM 1470 N N . ASP A 1 185 ? -0.705 -25.180 -15.412 1.00 77.06 185 ASP A N 1
ATOM 1471 C CA . ASP A 1 185 ? 0.664 -25.496 -14.990 1.00 77.06 185 ASP A CA 1
ATOM 1472 C C . ASP A 1 185 ? 1.661 -24.407 -15.404 1.00 77.06 185 ASP A C 1
ATOM 1474 O O . ASP A 1 185 ? 2.492 -23.979 -14.602 1.00 77.06 185 ASP A O 1
ATOM 1478 N N . LEU A 1 186 ? 1.544 -23.875 -16.626 1.00 72.25 186 LEU A N 1
ATOM 1479 C CA . LEU A 1 186 ? 2.390 -22.772 -17.094 1.00 72.25 186 LEU A CA 1
ATOM 1480 C C . LEU A 1 186 ? 2.168 -21.482 -16.297 1.00 72.25 186 LEU A C 1
ATOM 1482 O O . LEU A 1 186 ? 3.127 -20.759 -16.024 1.00 72.25 186 LEU A O 1
ATOM 1486 N N . MET A 1 187 ? 0.925 -21.182 -15.915 1.00 74.12 187 MET A N 1
ATOM 1487 C CA . MET A 1 187 ? 0.616 -20.046 -15.046 1.00 74.12 187 MET A CA 1
ATOM 1488 C C . MET A 1 187 ? 1.194 -20.246 -13.647 1.00 74.12 187 MET A C 1
ATOM 1490 O O . MET A 1 187 ? 1.803 -19.322 -13.111 1.00 74.12 187 MET A O 1
ATOM 1494 N N . LYS A 1 188 ? 1.062 -21.451 -13.087 1.00 78.38 188 LYS A N 1
ATOM 1495 C CA . LYS A 1 188 ? 1.629 -21.803 -11.785 1.00 78.38 188 LYS A CA 1
ATOM 1496 C C . LYS A 1 188 ? 3.148 -21.658 -11.788 1.00 78.38 188 LYS A C 1
ATOM 1498 O O . LYS A 1 188 ? 3.694 -20.996 -10.918 1.00 78.38 188 LYS A O 1
ATOM 1503 N N . ILE A 1 189 ? 3.830 -22.158 -12.817 1.00 78.06 189 ILE A N 1
ATOM 1504 C CA . ILE A 1 189 ? 5.281 -21.984 -12.977 1.00 78.06 189 ILE A CA 1
ATOM 1505 C C . ILE A 1 189 ? 5.645 -20.503 -13.151 1.00 78.06 189 ILE A C 1
ATOM 1507 O O . ILE A 1 189 ? 6.632 -20.045 -12.585 1.00 78.06 189 ILE A O 1
ATOM 1511 N N . ALA A 1 190 ? 4.863 -19.726 -13.904 1.00 75.31 190 ALA A N 1
ATOM 1512 C CA . ALA A 1 190 ? 5.146 -18.306 -14.107 1.00 75.31 190 ALA A CA 1
ATOM 1513 C C . ALA A 1 190 ? 5.003 -17.468 -12.824 1.00 75.31 190 ALA A C 1
ATOM 1515 O O . ALA A 1 190 ? 5.700 -16.464 -12.684 1.00 75.31 190 ALA A O 1
ATOM 1516 N N . ILE A 1 191 ? 4.105 -17.856 -11.915 1.00 72.69 191 ILE A N 1
ATOM 1517 C CA . ILE A 1 191 ? 3.833 -17.139 -10.662 1.00 72.69 191 ILE A CA 1
ATOM 1518 C C . ILE A 1 191 ? 4.727 -17.661 -9.527 1.00 72.69 191 ILE A C 1
ATOM 1520 O O . ILE A 1 191 ? 5.419 -16.873 -8.876 1.00 72.69 191 ILE A O 1
ATOM 1524 N N . ASP A 1 192 ? 4.766 -18.977 -9.332 1.00 78.12 192 ASP A N 1
ATOM 1525 C CA . ASP A 1 192 ? 5.419 -19.630 -8.190 1.00 78.12 192 ASP A CA 1
ATOM 1526 C C . ASP A 1 192 ? 6.862 -20.056 -8.488 1.00 78.12 192 ASP A C 1
ATOM 1528 O O . ASP A 1 192 ? 7.649 -20.274 -7.568 1.00 78.12 192 ASP A O 1
ATOM 1532 N N . GLY A 1 193 ? 7.236 -20.165 -9.766 1.00 75.44 193 GLY A N 1
ATOM 1533 C CA . GLY A 1 193 ? 8.588 -20.543 -10.168 1.00 75.44 193 GLY A CA 1
ATOM 1534 C C . GLY A 1 193 ? 9.636 -19.512 -9.732 1.00 75.44 193 GLY A C 1
ATOM 1535 O O . GLY A 1 193 ? 9.320 -18.328 -9.557 1.00 75.44 193 GLY A O 1
ATOM 1536 N N . PRO A 1 194 ? 10.900 -19.923 -9.545 1.00 73.00 194 PRO A N 1
ATOM 1537 C CA . PRO A 1 194 ? 11.982 -19.002 -9.196 1.00 73.00 194 PRO A CA 1
ATOM 1538 C C . PRO A 1 194 ? 12.177 -17.943 -10.291 1.00 73.00 194 PRO A C 1
ATOM 1540 O O . PRO A 1 194 ? 11.776 -18.129 -11.446 1.00 73.00 194 PRO A O 1
ATOM 1543 N N . ALA A 1 195 ? 12.762 -16.795 -9.936 1.00 70.25 195 ALA A N 1
ATOM 1544 C CA . ALA A 1 195 ? 13.115 -15.799 -10.946 1.00 70.25 195 ALA A CA 1
ATOM 1545 C C . ALA A 1 195 ? 14.114 -16.397 -11.954 1.00 70.25 195 ALA A C 1
ATOM 1547 O O . ALA A 1 195 ? 14.874 -17.297 -11.614 1.00 70.25 195 ALA A O 1
ATOM 1548 N N . ILE A 1 196 ? 14.165 -15.877 -13.187 1.00 73.38 196 ILE A N 1
ATOM 1549 C CA . ILE A 1 196 ? 15.103 -16.379 -14.215 1.00 73.38 196 ILE A CA 1
ATOM 1550 C C . ILE A 1 196 ? 16.559 -16.337 -13.722 1.00 73.38 196 ILE A C 1
ATOM 1552 O O . ILE A 1 196 ? 17.333 -17.232 -14.036 1.00 73.38 196 ILE A O 1
ATOM 1556 N N . SER A 1 197 ? 16.919 -15.327 -12.928 1.00 71.38 197 SER A N 1
ATOM 1557 C CA . SER A 1 197 ? 18.249 -15.189 -12.321 1.00 71.38 197 SER A CA 1
ATOM 1558 C C . SER A 1 197 ? 18.546 -16.205 -11.216 1.00 71.38 197 SER A C 1
ATOM 1560 O O . SER A 1 197 ? 19.703 -16.390 -10.862 1.00 71.38 197 SER A O 1
ATOM 1562 N N . GLU A 1 198 ? 17.513 -16.816 -10.645 1.00 76.44 198 GLU A N 1
ATOM 1563 C CA . GLU A 1 198 ? 17.587 -17.766 -9.528 1.00 76.44 198 GLU A CA 1
ATOM 1564 C C . GLU A 1 198 ? 17.325 -19.208 -9.987 1.00 76.44 198 GLU A C 1
ATOM 1566 O O . GLU A 1 198 ? 17.440 -20.140 -9.196 1.00 76.44 198 GLU A O 1
ATOM 1571 N N . PHE A 1 199 ? 16.936 -19.402 -11.250 1.00 81.69 199 PHE A N 1
ATOM 1572 C CA . PHE A 1 199 ? 16.651 -20.718 -11.797 1.00 81.69 199 PHE A CA 1
ATOM 1573 C C . PHE A 1 199 ? 17.951 -21.431 -12.167 1.00 81.69 199 PHE A C 1
ATOM 1575 O O . PHE A 1 199 ? 18.736 -20.948 -12.986 1.00 81.69 199 PHE A O 1
ATOM 1582 N N . ASP A 1 200 ? 18.156 -22.609 -11.584 1.00 86.56 200 ASP A N 1
ATOM 1583 C CA . ASP A 1 200 ? 19.293 -23.462 -11.903 1.00 86.56 200 ASP A CA 1
ATOM 1584 C C . ASP A 1 200 ? 19.031 -24.232 -13.205 1.00 86.56 200 ASP A C 1
ATOM 1586 O O . ASP A 1 200 ? 18.421 -25.305 -13.231 1.00 86.56 200 ASP A O 1
ATOM 1590 N N . PHE A 1 201 ? 19.488 -23.650 -14.314 1.00 86.44 201 PHE A N 1
ATOM 1591 C CA . PHE A 1 201 ? 19.380 -24.273 -15.629 1.00 86.44 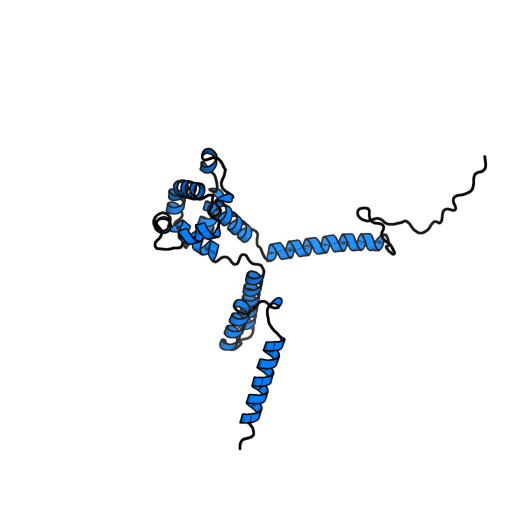201 PHE A CA 1
ATOM 1592 C C . PHE A 1 201 ? 20.199 -25.560 -15.740 1.00 86.44 201 PHE A C 1
ATOM 1594 O O . PHE A 1 201 ? 19.799 -26.446 -16.491 1.00 86.44 201 PHE A O 1
ATOM 1601 N N . ALA A 1 202 ? 21.315 -25.681 -15.014 1.00 88.00 202 ALA A N 1
ATOM 1602 C CA . ALA A 1 202 ? 22.150 -26.875 -15.075 1.00 88.00 202 ALA A CA 1
ATOM 1603 C C . ALA A 1 202 ? 21.410 -28.066 -14.455 1.00 88.00 202 ALA A C 1
ATOM 1605 O O . ALA A 1 202 ? 21.270 -29.103 -15.103 1.00 88.00 202 ALA A O 1
ATOM 1606 N N . LEU A 1 203 ? 20.830 -27.868 -13.267 1.00 88.06 203 LEU A N 1
ATOM 1607 C CA . LEU A 1 203 ? 20.015 -28.884 -12.600 1.00 88.06 203 LEU A CA 1
ATOM 1608 C C . LEU A 1 203 ? 18.773 -29.257 -13.423 1.00 88.06 203 LEU A C 1
ATOM 1610 O O . LEU A 1 203 ? 18.406 -30.427 -13.512 1.00 88.06 203 LEU A O 1
ATOM 1614 N N . ALA A 1 204 ? 18.122 -28.277 -14.056 1.00 85.25 204 ALA A N 1
ATOM 1615 C CA . ALA A 1 204 ? 16.949 -28.531 -14.889 1.00 85.25 204 ALA A CA 1
ATOM 1616 C C . ALA A 1 204 ? 17.270 -29.374 -16.136 1.00 85.25 204 ALA A C 1
ATOM 1618 O O . ALA A 1 204 ? 16.466 -30.225 -16.522 1.00 85.25 204 ALA A O 1
ATOM 1619 N N . ILE A 1 205 ? 18.435 -29.152 -16.757 1.00 87.38 205 ILE A N 1
ATOM 1620 C CA . ILE A 1 205 ? 18.912 -29.952 -17.894 1.00 87.38 205 ILE A CA 1
ATOM 1621 C C . ILE A 1 205 ? 19.184 -31.391 -17.448 1.00 87.38 205 ILE A C 1
ATOM 1623 O O . ILE A 1 205 ? 18.670 -32.314 -18.076 1.00 87.38 205 ILE A O 1
ATOM 1627 N N . GLU A 1 206 ? 19.894 -31.586 -16.335 1.00 90.06 206 GLU A N 1
ATOM 1628 C CA . GLU A 1 206 ? 20.179 -32.916 -15.776 1.00 90.06 206 GLU A CA 1
ATOM 1629 C C . GLU A 1 206 ? 18.885 -33.700 -15.477 1.00 90.06 206 GLU A C 1
ATOM 1631 O O . GLU A 1 206 ? 18.740 -34.878 -15.823 1.00 90.06 206 GLU A O 1
ATOM 1636 N N . TYR A 1 207 ? 17.882 -33.027 -14.905 1.00 85.50 207 TYR A N 1
ATOM 1637 C CA . TYR A 1 207 ? 16.581 -33.637 -14.627 1.00 85.50 207 TYR A CA 1
ATOM 1638 C C . TYR A 1 207 ? 15.829 -34.025 -15.911 1.00 85.50 207 TYR A C 1
ATOM 1640 O O . TYR A 1 207 ? 15.195 -35.079 -15.984 1.00 85.50 207 TYR A O 1
ATOM 1648 N N . TYR A 1 208 ? 15.903 -33.193 -16.950 1.00 82.69 208 TYR A N 1
ATOM 1649 C CA . TYR A 1 208 ? 15.273 -33.484 -18.237 1.00 82.69 208 TYR A CA 1
ATOM 1650 C C . TYR A 1 208 ? 15.948 -34.659 -18.961 1.00 82.69 208 TYR A C 1
ATOM 1652 O O . TYR A 1 208 ? 15.264 -35.520 -19.523 1.00 82.69 208 TYR A O 1
ATOM 1660 N N . GLU A 1 209 ? 17.279 -34.720 -18.936 1.00 87.56 209 GLU A N 1
ATOM 1661 C CA . GLU A 1 209 ? 18.054 -35.798 -19.557 1.00 87.56 209 GLU A CA 1
ATOM 1662 C C . GLU A 1 209 ? 17.818 -37.143 -18.858 1.00 87.56 209 GLU A C 1
ATOM 1664 O O . GLU A 1 209 ? 17.514 -38.131 -19.532 1.00 87.56 209 GLU A O 1
ATOM 1669 N N . SER A 1 210 ? 17.804 -37.173 -17.522 1.00 83.31 210 SER A N 1
ATOM 1670 C CA . SER A 1 210 ? 17.505 -38.395 -16.755 1.00 83.31 210 SER A CA 1
ATOM 1671 C C . SER A 1 210 ? 16.082 -38.935 -16.992 1.00 83.31 210 SER A C 1
ATOM 1673 O O . SER A 1 210 ? 15.874 -40.153 -17.060 1.00 83.31 210 SER A O 1
ATOM 1675 N N . MET A 1 211 ? 15.087 -38.065 -17.216 1.00 77.00 211 MET A N 1
ATOM 1676 C CA . MET A 1 211 ? 13.745 -38.494 -17.642 1.00 77.00 211 MET A CA 1
ATOM 1677 C C . MET A 1 211 ? 13.737 -39.102 -19.054 1.00 77.00 211 MET A C 1
ATOM 1679 O O . MET A 1 211 ? 12.983 -40.047 -19.305 1.00 77.00 211 MET A O 1
ATOM 1683 N N . ARG A 1 212 ? 14.567 -38.604 -19.983 1.00 68.81 212 ARG A N 1
ATOM 1684 C CA . ARG A 1 212 ? 14.680 -39.184 -21.335 1.00 68.81 212 ARG A CA 1
ATOM 1685 C C . ARG A 1 212 ? 15.325 -40.565 -21.307 1.00 68.81 212 ARG A C 1
ATOM 1687 O O . ARG A 1 212 ? 14.848 -41.454 -22.010 1.00 68.81 212 ARG A O 1
ATOM 1694 N N . GLU A 1 213 ? 16.352 -40.764 -20.489 1.00 59.59 213 GLU A N 1
ATOM 1695 C CA . GLU A 1 213 ? 17.003 -42.071 -20.324 1.00 59.59 213 GLU A CA 1
ATOM 1696 C C . GLU A 1 213 ? 16.055 -43.102 -19.695 1.00 59.59 213 GLU A C 1
ATOM 1698 O O . GLU A 1 213 ? 15.955 -44.235 -20.171 1.00 59.59 213 GLU A O 1
ATOM 1703 N N . SER A 1 214 ? 15.252 -42.681 -18.714 1.00 55.28 214 SER A N 1
ATOM 1704 C CA . SER A 1 214 ? 14.220 -43.518 -18.085 1.00 55.28 214 SER A CA 1
ATOM 1705 C C . SER A 1 214 ? 13.125 -43.962 -19.071 1.00 55.28 214 SER A C 1
ATOM 1707 O O . SER A 1 214 ? 12.626 -45.085 -18.990 1.00 55.28 214 SER A O 1
ATOM 1709 N N . GLY A 1 215 ? 12.769 -43.109 -20.040 1.00 52.59 215 GLY A N 1
ATOM 1710 C CA . GLY A 1 215 ? 11.811 -43.436 -21.103 1.00 52.59 215 GLY A CA 1
ATOM 1711 C C . GLY A 1 215 ? 12.353 -44.405 -22.163 1.00 52.59 215 GLY A C 1
ATOM 1712 O O . GLY A 1 215 ? 11.576 -45.141 -22.771 1.00 52.59 215 GLY A O 1
ATOM 1713 N N . PHE A 1 216 ? 13.675 -44.454 -22.362 1.00 47.00 216 PHE A N 1
ATOM 1714 C CA . PHE A 1 216 ? 14.314 -45.384 -23.300 1.00 47.00 216 PHE A CA 1
ATOM 1715 C C . PHE A 1 216 ? 14.403 -46.818 -22.759 1.00 47.00 216 PHE A C 1
ATOM 1717 O O . PHE A 1 216 ? 14.320 -47.765 -23.540 1.00 47.00 216 PHE A O 1
ATOM 1724 N N . ILE A 1 217 ? 14.497 -47.001 -21.438 1.00 47.41 217 ILE A N 1
ATOM 1725 C CA . ILE A 1 217 ? 14.603 -48.338 -20.824 1.00 47.41 217 ILE A CA 1
ATOM 1726 C C . ILE A 1 217 ? 13.255 -49.083 -20.834 1.00 47.41 217 ILE A C 1
ATOM 1728 O O . ILE A 1 217 ? 13.227 -50.303 -20.986 1.00 47.41 217 ILE A O 1
ATOM 1732 N N . VAL A 1 218 ? 12.119 -48.377 -20.775 1.00 44.72 218 VAL A N 1
ATOM 1733 C CA . VAL A 1 218 ? 10.784 -49.014 -20.837 1.00 44.72 218 VAL A CA 1
ATOM 1734 C C . VAL A 1 218 ? 10.415 -49.463 -22.263 1.00 44.72 218 VAL A C 1
ATOM 1736 O O . VAL A 1 218 ? 9.602 -50.368 -22.433 1.00 44.72 218 VAL A O 1
ATOM 1739 N N . ALA A 1 219 ? 11.038 -48.895 -23.300 1.00 45.38 219 ALA A N 1
ATOM 1740 C CA . ALA A 1 219 ? 10.734 -49.220 -24.697 1.00 45.38 219 ALA A CA 1
ATOM 1741 C C . ALA A 1 219 ? 11.513 -50.427 -25.268 1.00 45.38 219 ALA A C 1
ATOM 1743 O O . ALA A 1 219 ? 11.208 -50.855 -26.379 1.00 45.38 219 ALA A O 1
ATOM 1744 N N . GLN A 1 220 ? 12.488 -50.989 -24.540 1.00 42.34 220 GLN A N 1
ATOM 1745 C CA . GLN A 1 220 ? 13.305 -52.124 -25.012 1.00 42.34 220 GLN A CA 1
ATOM 1746 C C . GLN A 1 220 ? 13.028 -53.469 -24.325 1.00 42.34 220 GLN A C 1
ATOM 1748 O O . GLN A 1 220 ? 13.743 -54.436 -24.575 1.00 42.34 220 GLN A O 1
ATOM 1753 N N . VAL A 1 221 ? 11.967 -53.584 -23.522 1.00 45.34 221 VAL A N 1
ATOM 1754 C CA . VAL A 1 221 ? 11.506 -54.890 -23.022 1.00 45.34 221 VAL A CA 1
ATOM 1755 C C . VAL A 1 221 ? 10.227 -55.292 -23.753 1.00 45.34 221 VAL A C 1
ATOM 1757 O O . VAL A 1 221 ? 9.114 -55.078 -23.271 1.00 45.34 221 VAL A O 1
ATOM 1760 N N . LYS A 1 222 ? 10.399 -55.872 -24.942 1.00 37.16 222 LYS A N 1
ATOM 1761 C CA . LYS A 1 222 ? 9.440 -56.796 -25.551 1.00 37.16 222 LYS A CA 1
ATOM 1762 C C . LYS A 1 222 ? 10.165 -57.834 -26.389 1.00 37.16 222 LYS A C 1
ATOM 1764 O O . LYS A 1 222 ? 11.027 -57.423 -27.193 1.00 37.16 222 LYS A O 1
#

pLDDT: mean 80.39, std 15.61, range [31.27, 97.44]

Mean predicted aligned error: 15.13 Å

Organism: NCBI:txid1758121

Solvent-accessible surface area (backbone atoms only — not comparable to full-atom values): 12906 Å² total; per-residue (Å²): 141,80,90,76,83,79,79,79,75,82,81,76,81,85,41,68,58,98,87,41,78,48,78,101,62,50,79,64,54,54,54,49,48,53,52,49,50,51,54,49,53,52,49,52,50,51,53,49,43,68,77,48,39,68,70,58,49,50,49,52,52,25,48,42,52,74,43,20,30,76,68,52,67,93,47,78,80,62,46,78,70,57,50,53,68,36,48,52,52,49,39,65,76,42,49,92,78,38,56,54,70,58,44,62,69,46,42,70,60,50,50,55,52,41,55,76,41,43,88,42,50,42,67,57,46,27,51,49,23,48,38,80,89,31,72,52,17,75,74,33,53,42,57,13,48,51,26,47,51,63,72,66,52,68,88,43,72,68,53,47,50,21,51,50,52,29,51,52,50,52,55,51,39,72,74,62,75,54,65,67,69,65,52,53,53,53,34,46,46,44,58,73,42,69,55,82,92,68,50,60,62,67,61,52,49,54,54,52,52,53,54,52,55,58,58,54,63,68,72,68,77,125